Protein AF-A0A522DSQ1-F1 (afdb_monomer_lite)

Radius of gyration: 24.85 Å; chains: 1; bounding box: 70×55×74 Å

pLDDT: mean 84.36, std 19.01, range [37.06, 98.75]

Structure (mmCIF, N/CA/C/O backbone):
data_AF-A0A522DSQ1-F1
#
_entry.id   AF-A0A522DSQ1-F1
#
loop_
_atom_site.group_PDB
_atom_site.id
_atom_site.type_symbol
_atom_site.label_atom_id
_atom_site.label_alt_id
_atom_site.label_comp_id
_atom_site.label_asym_id
_atom_site.label_entity_id
_atom_site.label_seq_id
_atom_site.pdbx_PDB_ins_code
_atom_site.Cartn_x
_atom_site.Cartn_y
_atom_site.Cartn_z
_atom_site.occupancy
_atom_site.B_iso_or_equiv
_atom_site.auth_seq_id
_atom_site.auth_comp_id
_atom_site.auth_asym_id
_atom_site.auth_atom_id
_atom_site.pdbx_PDB_model_num
ATOM 1 N N . MET A 1 1 ? 0.616 -20.916 -36.483 1.00 40.09 1 MET A N 1
ATOM 2 C CA . MET A 1 1 ? 0.607 -21.529 -35.135 1.00 40.09 1 MET A CA 1
ATOM 3 C C . MET A 1 1 ? 1.109 -20.524 -34.085 1.00 40.09 1 MET A C 1
ATOM 5 O O . MET A 1 1 ? 2.042 -20.813 -33.358 1.00 40.09 1 MET A O 1
ATOM 9 N N . ALA A 1 2 ? 0.510 -19.324 -34.023 1.00 40.88 2 ALA A N 1
ATOM 10 C CA . ALA A 1 2 ? 0.939 -18.234 -33.125 1.00 40.88 2 ALA A CA 1
ATOM 11 C C . ALA A 1 2 ? -0.231 -17.533 -32.396 1.00 40.88 2 ALA A C 1
ATOM 13 O O . ALA A 1 2 ? -0.015 -16.617 -31.618 1.00 40.88 2 ALA A O 1
ATOM 14 N N . ILE A 1 3 ? -1.478 -17.972 -32.616 1.00 37.06 3 ILE A N 1
ATOM 15 C CA . ILE A 1 3 ? -2.676 -17.322 -32.048 1.00 37.06 3 ILE A CA 1
ATOM 16 C C . ILE A 1 3 ? -3.144 -18.024 -30.756 1.00 37.06 3 ILE A C 1
ATOM 18 O O . ILE A 1 3 ? -3.811 -17.419 -29.925 1.00 37.06 3 ILE A O 1
ATOM 22 N N . ILE A 1 4 ? -2.737 -19.279 -30.528 1.00 37.91 4 ILE A N 1
ATOM 23 C CA . ILE A 1 4 ? -3.198 -20.073 -29.373 1.00 37.91 4 ILE A CA 1
ATOM 24 C C . ILE A 1 4 ? -2.424 -19.732 -28.083 1.00 37.91 4 ILE A C 1
ATOM 26 O O . ILE A 1 4 ? -2.997 -19.812 -27.004 1.00 37.91 4 ILE A O 1
ATOM 30 N N . LEU A 1 5 ? -1.175 -19.254 -28.172 1.00 38.81 5 LEU A N 1
ATOM 31 C CA . LEU A 1 5 ? -0.381 -18.873 -26.990 1.00 38.81 5 LEU A CA 1
ATOM 32 C C . LEU A 1 5 ? -0.828 -17.545 -26.355 1.00 38.81 5 LEU A C 1
ATOM 34 O O . LEU A 1 5 ? -0.711 -17.375 -25.147 1.00 38.81 5 LEU A O 1
ATOM 38 N N . ASN A 1 6 ? -1.389 -16.612 -27.134 1.00 43.62 6 ASN A N 1
ATOM 39 C CA . ASN A 1 6 ? -1.751 -15.292 -26.602 1.00 43.62 6 ASN A CA 1
ATOM 40 C C . ASN A 1 6 ? -3.096 -15.286 -25.857 1.00 43.62 6 ASN A C 1
ATOM 42 O O . ASN A 1 6 ? -3.357 -14.402 -25.045 1.00 43.62 6 ASN A O 1
ATOM 46 N N . LYS A 1 7 ? -3.942 -16.292 -26.114 1.00 40.66 7 LYS A N 1
ATOM 47 C CA . LYS A 1 7 ? -5.226 -16.480 -25.428 1.00 40.66 7 LYS A CA 1
ATOM 48 C C . LYS A 1 7 ? -5.063 -17.157 -24.059 1.00 40.66 7 LYS A C 1
ATOM 50 O O . LYS A 1 7 ? -5.967 -17.054 -23.240 1.00 40.66 7 LYS A O 1
ATOM 55 N N . SER A 1 8 ? -3.932 -17.830 -23.797 1.00 47.28 8 SER A N 1
ATOM 56 C CA . SER A 1 8 ? -3.716 -18.545 -22.531 1.00 47.28 8 SER A CA 1
ATOM 57 C C . SER A 1 8 ? -3.126 -17.670 -21.424 1.00 47.28 8 SER A C 1
ATOM 59 O O . SER A 1 8 ? -3.452 -17.897 -20.272 1.00 47.28 8 SER A O 1
ATOM 61 N N . LEU A 1 9 ? -2.307 -16.657 -21.727 1.00 48.78 9 LEU A N 1
ATOM 62 C CA . LEU A 1 9 ? -1.754 -15.758 -20.696 1.00 48.78 9 LEU A CA 1
ATOM 63 C C . LEU A 1 9 ? -2.742 -14.660 -20.274 1.00 48.78 9 LEU A C 1
ATOM 65 O O . LEU A 1 9 ? -2.901 -14.403 -19.085 1.00 48.78 9 LEU A O 1
ATOM 69 N N . THR A 1 10 ? -3.462 -14.073 -21.233 1.00 46.62 10 THR A N 1
ATOM 70 C CA . THR A 1 10 ? -4.469 -13.025 -20.973 1.00 46.62 10 THR A CA 1
ATOM 71 C C . THR A 1 10 ? -5.676 -13.543 -20.186 1.00 46.62 10 THR A C 1
ATOM 73 O O . THR A 1 10 ? -6.206 -12.831 -19.342 1.00 46.62 10 THR A O 1
ATOM 76 N N . CYS A 1 11 ? -6.088 -14.798 -20.402 1.00 43.81 11 CYS A N 1
ATOM 77 C CA . CYS A 1 11 ? -7.200 -15.405 -19.665 1.00 43.81 11 CYS A CA 1
ATOM 78 C C . CYS A 1 11 ? -6.822 -15.749 -18.212 1.00 43.81 11 CYS A C 1
ATOM 80 O O . CYS A 1 11 ? -7.620 -15.520 -17.308 1.00 43.81 11 CYS A O 1
ATOM 82 N N . ILE A 1 12 ? -5.596 -16.235 -17.967 1.00 50.56 12 ILE A N 1
ATOM 83 C CA . ILE A 1 12 ? -5.128 -16.596 -16.614 1.00 50.56 12 ILE A CA 1
ATOM 84 C C . ILE A 1 12 ? -4.907 -15.340 -15.754 1.00 50.56 12 ILE A C 1
ATOM 8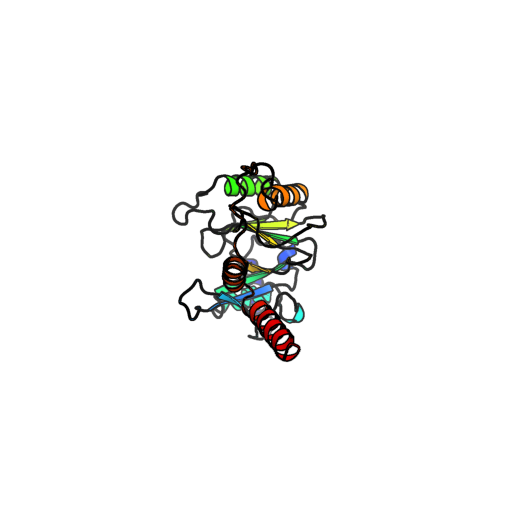6 O O . ILE A 1 12 ? -5.273 -15.329 -14.581 1.00 50.56 12 ILE A O 1
ATOM 90 N N . ALA A 1 13 ? -4.377 -14.258 -16.338 1.00 51.38 13 ALA A N 1
ATOM 91 C CA . ALA A 1 13 ? -4.243 -12.973 -15.645 1.00 51.38 13 ALA A CA 1
ATOM 92 C C . ALA A 1 13 ? -5.597 -12.300 -15.342 1.00 51.38 13 ALA A C 1
ATOM 94 O O . ALA A 1 13 ? -5.663 -11.454 -14.459 1.00 51.38 13 ALA A O 1
ATOM 95 N N . SER A 1 14 ? -6.673 -12.664 -16.055 1.00 52.94 14 SER A N 1
ATOM 96 C CA . SER A 1 14 ? -8.009 -12.095 -15.828 1.00 52.94 14 SER A CA 1
ATOM 97 C C . SER A 1 14 ? -8.766 -12.718 -14.647 1.00 52.94 14 SER A C 1
ATOM 99 O O . SER A 1 14 ? -9.627 -12.054 -14.076 1.00 52.94 14 SER A O 1
ATOM 101 N N . GLU A 1 15 ? -8.438 -13.957 -14.261 1.00 65.44 15 GLU A N 1
ATOM 102 C CA . GLU A 1 15 ? -9.018 -14.623 -13.081 1.00 65.44 15 GLU A CA 1
ATOM 103 C C . GLU A 1 15 ? -8.166 -14.420 -11.820 1.00 65.44 15 GLU A C 1
ATOM 105 O O . GLU A 1 15 ? -8.708 -14.223 -10.733 1.00 65.44 15 GLU A O 1
ATOM 110 N N . ALA A 1 16 ? -6.835 -14.428 -11.950 1.00 74.88 16 ALA A N 1
ATOM 111 C CA . ALA A 1 16 ? -5.948 -14.038 -10.859 1.00 74.88 16 ALA A CA 1
ATOM 112 C C . ALA A 1 16 ? -6.084 -12.527 -10.610 1.00 74.88 16 ALA A C 1
ATOM 114 O O . ALA A 1 16 ? -6.030 -11.744 -11.553 1.00 74.88 16 ALA A O 1
ATOM 115 N N . TYR A 1 17 ? -6.233 -12.104 -9.352 1.00 90.62 17 TYR A N 1
ATOM 116 C CA . TYR A 1 17 ? -6.407 -10.690 -8.989 1.00 90.62 17 TYR A CA 1
ATOM 117 C C . TYR A 1 17 ? -7.688 -10.039 -9.553 1.00 90.62 17 TYR A C 1
ATOM 119 O O . TYR A 1 17 ? -7.686 -8.864 -9.936 1.00 90.62 17 TYR A O 1
ATOM 127 N N . ALA A 1 18 ? -8.792 -10.789 -9.652 1.00 91.62 18 ALA A N 1
ATOM 128 C CA . ALA A 1 18 ? -10.060 -10.305 -10.203 1.00 91.62 18 ALA A CA 1
ATOM 129 C C . ALA A 1 18 ? -10.602 -9.063 -9.468 1.00 91.62 18 ALA A C 1
ATOM 131 O O . ALA A 1 18 ? -11.100 -8.148 -10.127 1.00 91.62 18 ALA A O 1
ATOM 132 N N . ASN A 1 19 ? -10.429 -8.988 -8.145 1.00 94.88 19 ASN A N 1
ATOM 133 C CA . ASN A 1 19 ? -10.944 -7.915 -7.294 1.00 94.88 19 ASN A CA 1
ATOM 134 C C . ASN A 1 19 ? -10.061 -6.661 -7.268 1.00 94.88 19 ASN A C 1
ATOM 136 O O . ASN A 1 19 ? -10.507 -5.620 -6.781 1.00 94.88 19 ASN A O 1
ATOM 140 N N . VAL A 1 20 ? -8.834 -6.719 -7.801 1.00 95.44 20 VAL A N 1
ATOM 141 C CA . VAL A 1 20 ? -8.003 -5.517 -7.953 1.00 95.44 20 VAL A CA 1
ATOM 142 C C . VAL A 1 20 ? -8.710 -4.520 -8.892 1.00 95.44 20 VAL A C 1
ATOM 144 O O . VAL A 1 20 ? -9.050 -4.892 -10.025 1.00 95.44 20 VAL A O 1
ATOM 147 N N . PRO A 1 21 ? -8.880 -3.246 -8.481 1.00 95.94 21 PRO A N 1
ATOM 148 C CA . PRO A 1 21 ? -9.577 -2.234 -9.271 1.00 95.94 21 PRO A CA 1
ATOM 149 C C . PRO A 1 21 ? -8.997 -2.063 -10.678 1.00 95.94 21 PRO A C 1
ATOM 151 O O . PRO A 1 21 ? -7.777 -1.981 -10.865 1.00 95.94 21 PRO A O 1
ATOM 154 N N . ALA A 1 22 ? -9.874 -1.936 -11.678 1.00 94.69 22 ALA A N 1
ATOM 155 C CA . ALA A 1 22 ? -9.472 -1.812 -13.082 1.00 94.69 22 ALA A CA 1
ATOM 156 C C . ALA A 1 22 ? -8.563 -0.594 -13.333 1.00 94.69 22 ALA A C 1
ATOM 158 O O . ALA A 1 22 ? -7.662 -0.643 -14.170 1.00 94.69 22 ALA A O 1
ATOM 159 N N . GLU A 1 23 ? -8.762 0.483 -12.570 1.00 96.31 23 GLU A N 1
ATOM 160 C CA . GLU A 1 23 ? -7.962 1.706 -12.659 1.00 96.31 23 GLU A CA 1
ATOM 161 C C . GLU A 1 23 ? -6.496 1.491 -12.265 1.00 96.31 23 GLU A C 1
ATOM 163 O O . GLU A 1 23 ? -5.619 2.088 -12.885 1.00 96.31 23 GLU A O 1
ATOM 168 N N . LEU A 1 24 ? -6.215 0.600 -11.303 1.00 97.06 24 LEU A N 1
ATOM 169 C CA . LEU A 1 24 ? -4.845 0.220 -10.939 1.00 97.06 24 LEU A CA 1
ATOM 170 C C . LEU A 1 24 ? -4.219 -0.669 -12.020 1.00 97.06 24 LEU A C 1
ATOM 172 O O . LEU A 1 24 ? -3.078 -0.445 -12.432 1.00 97.06 24 LEU A O 1
ATOM 176 N N . LYS A 1 25 ? -4.974 -1.662 -12.513 1.00 96.06 25 LYS A N 1
ATOM 177 C CA . LYS A 1 25 ? -4.518 -2.591 -13.565 1.00 96.06 25 LYS A CA 1
ATOM 178 C C . LYS A 1 25 ? -4.108 -1.857 -14.842 1.00 96.06 25 LYS A C 1
ATOM 180 O O . LYS A 1 25 ? -3.148 -2.249 -15.498 1.00 96.06 25 LYS A O 1
ATOM 185 N N . ALA A 1 26 ? -4.810 -0.772 -15.168 1.00 96.25 26 ALA A N 1
ATOM 186 C CA . ALA A 1 26 ? -4.558 0.036 -16.356 1.00 96.25 26 ALA A CA 1
ATOM 187 C C . ALA A 1 26 ? -3.223 0.808 -16.330 1.00 96.25 26 ALA A C 1
ATOM 189 O O . ALA A 1 26 ? -2.779 1.278 -17.377 1.00 96.25 26 ALA A O 1
ATOM 190 N N . GLN A 1 27 ? -2.571 0.958 -15.171 1.00 97.31 27 GLN A N 1
ATOM 191 C CA . GLN A 1 27 ? -1.318 1.708 -15.056 1.00 97.31 27 GLN A CA 1
ATOM 192 C C . GLN A 1 27 ? -0.093 0.805 -15.229 1.00 97.31 27 GLN A C 1
ATOM 194 O O . GLN A 1 27 ? 0.004 -0.255 -14.617 1.00 97.31 27 GLN A O 1
ATOM 199 N N . ALA A 1 28 ? 0.917 1.267 -15.971 1.00 97.56 28 ALA A N 1
ATOM 200 C CA . ALA A 1 28 ? 2.233 0.620 -16.045 1.00 97.56 28 ALA A CA 1
ATOM 201 C C . ALA A 1 28 ? 3.107 0.991 -14.831 1.00 97.56 28 ALA A C 1
ATOM 203 O O . ALA A 1 28 ? 4.127 1.671 -14.956 1.00 97.56 28 ALA A O 1
ATOM 204 N N . ARG A 1 29 ? 2.645 0.622 -13.631 1.00 98.06 29 ARG A N 1
ATOM 205 C CA . ARG A 1 29 ? 3.276 0.955 -12.339 1.00 98.06 29 ARG A CA 1
ATOM 206 C C . ARG A 1 29 ? 3.487 -0.268 -11.453 1.00 98.06 29 ARG A C 1
ATOM 208 O O . ARG A 1 29 ? 3.598 -0.152 -10.233 1.00 98.06 29 ARG A O 1
ATOM 215 N N . TRP A 1 30 ? 3.530 -1.442 -12.067 1.00 98.62 30 TRP A N 1
ATOM 216 C CA . TRP A 1 30 ? 3.657 -2.708 -11.366 1.00 98.62 30 TRP A CA 1
ATOM 217 C C . TRP A 1 30 ? 5.100 -3.192 -11.360 1.00 98.62 30 TRP A C 1
ATOM 219 O O . TRP A 1 30 ? 5.905 -2.859 -12.231 1.00 98.62 30 TRP A O 1
ATOM 229 N N . CYS A 1 31 ? 5.437 -4.013 -10.379 1.00 98.69 31 CYS A N 1
ATOM 230 C CA . CYS A 1 31 ? 6.654 -4.812 -10.373 1.00 98.69 31 CYS A CA 1
ATOM 231 C C . CYS A 1 31 ? 6.410 -6.098 -9.574 1.00 98.69 31 CYS A C 1
ATOM 233 O O . CYS A 1 31 ? 5.398 -6.228 -8.886 1.00 98.69 31 CYS A O 1
ATOM 235 N N . CYS A 1 32 ? 7.326 -7.056 -9.650 1.00 98.62 32 CYS A N 1
ATOM 236 C CA . CYS A 1 32 ? 7.351 -8.178 -8.716 1.00 98.62 32 CYS A CA 1
ATOM 237 C C . CYS A 1 32 ? 8.294 -7.865 -7.552 1.00 98.62 32 CYS A C 1
ATOM 239 O O . CYS A 1 32 ? 9.126 -6.968 -7.658 1.00 98.62 32 CYS A O 1
ATOM 241 N N . TYR A 1 33 ? 8.232 -8.622 -6.460 1.00 98.31 33 TYR A N 1
ATOM 242 C CA . TYR A 1 33 ? 9.251 -8.556 -5.411 1.00 98.31 33 TYR A CA 1
ATOM 243 C C . TYR A 1 33 ? 9.775 -9.933 -5.011 1.00 98.31 33 TYR A C 1
ATOM 245 O O . TYR A 1 33 ? 9.144 -10.961 -5.259 1.00 98.31 33 TYR A O 1
ATOM 253 N N . LYS A 1 34 ? 10.944 -9.936 -4.369 1.00 97.38 34 LYS A N 1
ATOM 254 C CA . LYS A 1 34 ? 11.500 -11.081 -3.638 1.00 97.38 34 LYS A CA 1
ATOM 255 C C . LYS A 1 34 ? 11.757 -10.693 -2.193 1.00 97.38 34 LYS A C 1
ATOM 257 O O . LYS A 1 34 ? 12.160 -9.564 -1.929 1.00 97.38 34 LYS A O 1
ATOM 262 N N . ASN A 1 35 ? 11.542 -11.614 -1.269 1.00 95.25 35 ASN A N 1
ATOM 263 C CA . ASN A 1 35 ? 11.968 -11.486 0.112 1.00 95.25 35 ASN A CA 1
ATOM 264 C C . ASN A 1 35 ? 13.442 -11.878 0.192 1.00 95.25 35 ASN A C 1
ATOM 266 O O . ASN A 1 35 ? 13.792 -13.055 0.135 1.00 95.25 35 ASN A O 1
ATOM 270 N N . GLU A 1 36 ? 14.310 -10.888 0.340 1.00 93.12 36 GLU A N 1
ATOM 271 C CA . GLU A 1 36 ? 15.733 -11.122 0.543 1.00 93.12 36 GLU A CA 1
ATOM 272 C C . GLU A 1 36 ? 16.055 -11.063 2.042 1.00 93.12 36 GLU A C 1
ATOM 274 O O . GLU A 1 36 ? 15.700 -10.083 2.713 1.00 93.12 36 GLU A O 1
ATOM 279 N N . PRO A 1 37 ? 16.689 -12.107 2.605 1.00 91.25 37 PRO A N 1
ATOM 280 C CA . PRO A 1 37 ? 17.062 -12.120 4.011 1.00 91.25 37 PRO A CA 1
ATOM 281 C C . PRO A 1 37 ? 18.052 -10.992 4.298 1.00 91.25 37 PRO A C 1
ATOM 283 O O . PRO A 1 37 ? 18.948 -10.705 3.503 1.00 91.25 37 PRO A O 1
ATOM 286 N N . LYS A 1 38 ? 17.906 -10.355 5.459 1.00 85.94 38 LYS A N 1
ATOM 287 C CA . LYS A 1 38 ? 18.874 -9.353 5.899 1.00 85.94 38 LYS A CA 1
ATOM 288 C C . LYS A 1 38 ? 20.092 -10.031 6.538 1.00 85.94 38 LYS A C 1
ATOM 290 O O . LYS A 1 38 ? 19.915 -11.033 7.233 1.00 85.94 38 LYS A O 1
ATOM 295 N N . PRO A 1 39 ? 21.311 -9.481 6.370 1.00 87.62 39 PRO A N 1
ATOM 296 C CA . PRO A 1 39 ? 22.520 -10.042 6.981 1.00 87.62 39 PRO A CA 1
ATOM 297 C C . PRO A 1 39 ? 22.463 -10.138 8.512 1.00 87.62 39 PRO A C 1
ATOM 299 O O . PRO A 1 39 ? 23.129 -10.984 9.099 1.00 87.62 39 PRO A O 1
ATOM 302 N N . ASP A 1 40 ? 21.671 -9.277 9.155 1.00 90.50 40 ASP A N 1
ATOM 303 C CA . ASP A 1 40 ? 21.483 -9.212 10.607 1.00 90.50 40 ASP A CA 1
ATOM 304 C C . ASP A 1 40 ? 20.379 -10.150 11.136 1.00 90.50 40 ASP A C 1
ATOM 306 O O . ASP A 1 40 ? 20.094 -10.148 12.332 1.00 90.50 40 ASP A O 1
ATOM 310 N N . GLY A 1 41 ? 19.742 -10.945 10.266 1.00 85.19 41 GLY A N 1
ATOM 311 C CA . GLY A 1 41 ? 18.621 -11.815 10.633 1.00 85.19 41 GLY A CA 1
ATOM 312 C C . GLY A 1 41 ? 17.296 -11.078 10.874 1.00 85.19 41 GLY A C 1
ATOM 313 O O . GLY A 1 41 ? 16.343 -11.686 11.362 1.00 85.19 41 GLY A O 1
ATOM 314 N N . GLY A 1 42 ? 17.209 -9.784 10.545 1.00 85.88 42 GLY A N 1
ATOM 315 C CA . GLY A 1 42 ? 15.976 -9.005 10.644 1.00 85.88 42 GLY A CA 1
ATOM 316 C C . GLY A 1 42 ? 14.902 -9.397 9.616 1.00 85.88 42 GLY A C 1
ATOM 317 O O . GLY A 1 42 ? 15.109 -10.254 8.754 1.00 85.88 42 GLY A O 1
ATOM 318 N N . LYS A 1 43 ? 13.737 -8.723 9.676 1.00 82.50 43 LYS A N 1
ATOM 319 C CA . LYS A 1 43 ? 12.623 -8.903 8.716 1.00 82.50 43 LYS A CA 1
ATOM 320 C C . LYS A 1 43 ? 13.165 -8.794 7.277 1.00 82.50 43 LYS A C 1
ATOM 322 O O . LYS A 1 43 ? 13.770 -7.758 6.974 1.00 82.50 43 LYS A O 1
ATOM 327 N N . PRO A 1 44 ? 12.944 -9.805 6.409 1.00 88.38 44 PRO A N 1
ATOM 328 C CA . PRO A 1 44 ? 13.406 -9.776 5.026 1.00 88.38 44 PRO A CA 1
ATOM 329 C C . PRO A 1 44 ? 12.970 -8.508 4.293 1.00 88.38 44 PRO A C 1
ATOM 331 O O . PRO A 1 44 ? 11.866 -7.994 4.505 1.00 88.38 44 PRO A O 1
ATOM 334 N N . SER A 1 45 ? 13.839 -8.009 3.421 1.00 89.38 45 SER A N 1
ATOM 335 C CA . SER A 1 45 ? 13.532 -6.877 2.552 1.00 89.38 45 SER A CA 1
ATOM 336 C C . SER A 1 45 ? 12.738 -7.368 1.346 1.00 89.38 45 SER A C 1
ATOM 338 O O . SER A 1 45 ? 13.166 -8.300 0.672 1.00 89.38 45 SER A O 1
ATOM 340 N N . LYS A 1 46 ? 11.607 -6.726 1.038 1.00 93.75 46 LYS A N 1
ATOM 341 C CA . LYS A 1 46 ? 10.889 -6.955 -0.224 1.00 93.75 46 LYS A CA 1
ATOM 342 C C . LYS A 1 46 ? 11.573 -6.165 -1.335 1.00 93.75 46 LYS A C 1
ATOM 344 O O . LYS A 1 46 ? 11.282 -4.987 -1.522 1.00 93.75 46 LYS A O 1
ATOM 349 N N . VAL A 1 47 ? 12.512 -6.789 -2.035 1.00 97.06 47 VAL A N 1
ATOM 350 C CA . VAL A 1 47 ? 13.285 -6.141 -3.098 1.00 97.06 47 VAL A CA 1
ATOM 351 C C . VAL A 1 47 ? 12.481 -6.173 -4.401 1.00 97.06 47 VAL A C 1
ATOM 353 O O . VAL A 1 47 ? 12.104 -7.262 -4.836 1.00 97.06 47 VAL A O 1
ATOM 356 N N . PRO A 1 48 ? 12.176 -5.014 -5.015 1.00 98.25 48 PRO A N 1
ATOM 357 C CA . PRO A 1 48 ? 11.357 -4.936 -6.220 1.00 98.25 48 PRO A CA 1
ATOM 358 C C . PRO A 1 48 ? 12.160 -5.223 -7.500 1.00 98.25 48 PRO A C 1
ATOM 360 O O . PRO A 1 48 ? 13.288 -4.761 -7.679 1.00 98.25 48 PRO A O 1
ATOM 363 N N . PHE A 1 49 ? 11.541 -5.931 -8.440 1.00 98.69 49 PHE A N 1
ATOM 364 C CA . PHE A 1 49 ? 12.104 -6.342 -9.721 1.00 98.69 49 PHE A CA 1
ATOM 365 C C . PHE A 1 49 ? 11.102 -6.155 -10.854 1.00 98.69 49 PHE A C 1
ATOM 367 O O . PHE A 1 49 ? 9.918 -6.458 -10.725 1.00 98.69 49 PHE A O 1
ATOM 374 N N . ASN A 1 50 ? 11.603 -5.755 -12.013 1.00 98.56 50 ASN A N 1
ATOM 375 C CA . ASN A 1 50 ? 10.870 -5.869 -13.258 1.00 98.56 50 ASN A CA 1
ATOM 376 C C . ASN A 1 50 ? 10.929 -7.334 -13.741 1.00 98.56 50 ASN A C 1
ATOM 378 O O . ASN A 1 50 ? 12.026 -7.830 -14.017 1.00 98.56 50 ASN A O 1
ATOM 382 N N . PRO A 1 51 ? 9.798 -8.044 -13.865 1.00 97.81 51 PRO A N 1
ATOM 383 C CA . PRO A 1 51 ? 9.783 -9.464 -14.220 1.00 97.81 51 PRO A CA 1
ATOM 384 C C . PRO A 1 51 ? 10.177 -9.759 -15.670 1.00 97.81 51 PRO A C 1
ATOM 386 O O . PRO A 1 51 ? 10.586 -10.886 -15.974 1.00 97.81 51 PRO A O 1
ATOM 389 N N . VAL A 1 52 ? 10.067 -8.763 -16.554 1.00 97.62 52 VAL A N 1
ATOM 390 C CA . VAL A 1 52 ? 10.415 -8.872 -17.976 1.00 97.62 52 VAL A CA 1
ATOM 391 C C . VAL A 1 52 ? 11.925 -8.798 -18.147 1.00 97.62 52 VAL A C 1
ATOM 393 O O . VAL A 1 52 ? 12.524 -9.638 -18.813 1.00 97.62 52 VAL A O 1
ATOM 396 N N . THR A 1 53 ? 12.561 -7.813 -17.509 1.00 97.69 53 THR A N 1
ATOM 397 C CA . THR A 1 53 ? 14.013 -7.603 -17.638 1.00 97.69 53 THR A CA 1
ATOM 398 C C . THR A 1 53 ? 14.835 -8.372 -16.604 1.00 97.69 53 THR A C 1
ATOM 400 O O . THR A 1 53 ? 16.042 -8.531 -16.779 1.00 97.69 53 THR A O 1
ATOM 403 N N . GLY A 1 54 ? 14.215 -8.804 -15.502 1.00 97.06 54 GLY A N 1
ATOM 404 C CA . GLY A 1 54 ? 14.887 -9.404 -14.348 1.00 97.06 54 GLY A CA 1
ATOM 405 C C . GLY A 1 54 ? 15.707 -8.417 -13.507 1.00 97.06 54 GLY A C 1
ATOM 406 O O . GLY A 1 54 ? 16.345 -8.828 -12.539 1.00 97.06 54 GLY A O 1
ATOM 407 N N . LYS A 1 55 ? 15.717 -7.125 -13.859 1.00 98.19 55 LYS A N 1
ATOM 408 C CA . LYS A 1 55 ? 16.465 -6.075 -13.151 1.00 98.19 55 LYS A CA 1
ATOM 409 C C . LYS A 1 55 ? 15.639 -5.481 -12.012 1.00 98.19 55 LYS A C 1
ATOM 411 O O . LYS A 1 55 ? 14.426 -5.659 -11.958 1.00 98.19 55 LYS A O 1
ATOM 416 N N . HIS A 1 56 ? 16.300 -4.761 -11.107 1.00 98.25 56 HIS A N 1
ATOM 417 C CA . HIS A 1 56 ? 15.620 -4.074 -10.008 1.00 98.25 56 HIS A CA 1
ATOM 418 C C . HIS A 1 56 ? 14.674 -2.998 -10.546 1.00 98.25 56 HIS A C 1
ATOM 420 O O . HIS A 1 56 ? 15.058 -2.212 -11.415 1.00 98.25 56 HIS A O 1
ATOM 426 N N . ALA A 1 57 ? 13.467 -2.954 -9.992 1.00 98.25 57 ALA A N 1
ATOM 427 C CA . ALA A 1 57 ? 12.512 -1.880 -10.221 1.00 98.25 57 ALA A CA 1
ATOM 428 C C . ALA A 1 57 ? 12.737 -0.759 -9.196 1.00 98.25 57 ALA A C 1
ATOM 430 O O . ALA A 1 57 ? 13.164 -0.999 -8.067 1.00 98.25 57 ALA A O 1
ATOM 431 N N . ARG A 1 58 ? 12.476 0.487 -9.582 1.00 97.75 58 ARG A N 1
ATOM 432 C CA . ARG A 1 58 ? 12.660 1.672 -8.741 1.00 97.75 58 ARG A CA 1
ATOM 433 C C . ARG A 1 58 ? 11.431 2.556 -8.850 1.00 97.75 58 ARG A C 1
ATOM 435 O O . ARG A 1 58 ? 11.028 2.927 -9.945 1.00 97.75 58 ARG A O 1
ATOM 442 N N . ILE A 1 59 ? 10.866 2.933 -7.706 1.00 96.62 59 ILE A N 1
ATOM 443 C CA . ILE A 1 59 ? 9.641 3.741 -7.660 1.00 96.62 59 ILE A CA 1
ATOM 444 C C . ILE A 1 59 ? 9.825 5.134 -8.281 1.00 96.62 59 ILE A C 1
ATOM 446 O O . ILE A 1 59 ? 8.894 5.715 -8.814 1.00 96.62 59 ILE A O 1
ATOM 450 N N . ASN A 1 60 ? 11.037 5.679 -8.277 1.00 96.00 60 ASN A N 1
ATOM 451 C CA . ASN A 1 60 ? 11.329 6.978 -8.881 1.00 96.00 60 ASN A CA 1
ATOM 452 C C . ASN A 1 60 ? 11.778 6.896 -10.353 1.00 96.00 60 ASN A C 1
ATOM 454 O O . ASN A 1 60 ? 12.176 7.915 -10.908 1.00 96.00 60 ASN A O 1
ATOM 458 N N . ALA A 1 61 ? 11.748 5.713 -10.973 1.00 96.44 61 ALA A N 1
ATOM 459 C CA . ALA A 1 61 ? 12.126 5.504 -12.370 1.00 96.44 61 ALA A CA 1
ATOM 460 C C . ALA A 1 61 ? 11.071 4.619 -13.046 1.00 96.44 61 ALA A C 1
ATOM 462 O O . ALA A 1 61 ? 11.172 3.388 -13.042 1.00 96.44 61 ALA A O 1
ATOM 463 N N . GLN A 1 62 ? 10.019 5.250 -13.571 1.00 94.25 62 GLN A N 1
ATOM 464 C CA . GLN A 1 62 ? 8.831 4.569 -14.095 1.00 94.25 6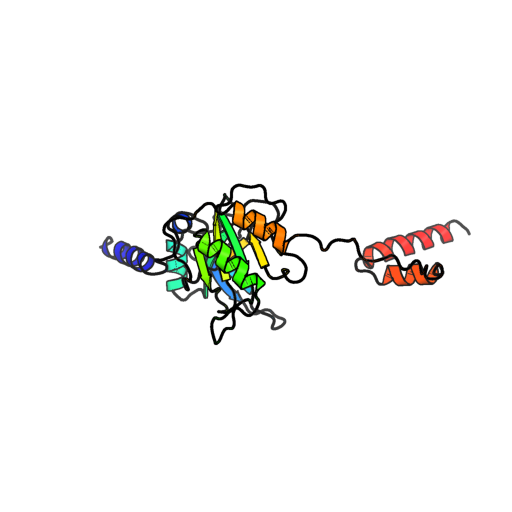2 GLN A CA 1
ATOM 465 C C . GLN A 1 62 ? 9.161 3.584 -15.229 1.00 94.25 62 GLN A C 1
ATOM 467 O O . GLN A 1 62 ? 8.529 2.540 -15.344 1.00 94.25 62 GLN A O 1
ATOM 472 N N . GLU A 1 63 ? 10.205 3.853 -16.012 1.00 96.00 63 GLU A N 1
ATOM 473 C CA . GLU A 1 63 ? 10.723 2.977 -17.067 1.00 96.00 63 GLU A CA 1
ATOM 474 C C . GLU A 1 63 ? 11.255 1.630 -16.553 1.00 96.00 63 GLU A C 1
ATOM 476 O O . GLU A 1 63 ? 11.462 0.697 -17.328 1.00 96.00 63 GLU A O 1
ATOM 481 N N . THR A 1 64 ? 11.493 1.516 -15.244 1.00 97.88 64 THR A N 1
ATOM 482 C CA . THR A 1 64 ? 11.880 0.256 -14.601 1.00 97.88 64 THR A CA 1
ATOM 483 C C . THR A 1 64 ? 10.675 -0.563 -14.138 1.00 97.88 64 THR A C 1
ATOM 485 O O . THR A 1 64 ? 10.854 -1.707 -13.724 1.00 97.88 64 THR A O 1
ATOM 488 N N . LEU A 1 65 ? 9.457 -0.025 -14.214 1.00 98.44 65 LEU A N 1
ATOM 489 C CA . LEU A 1 65 ? 8.219 -0.725 -13.866 1.00 98.44 65 LEU A CA 1
ATOM 490 C C . LEU A 1 65 ? 7.667 -1.487 -15.080 1.00 98.44 65 LEU A C 1
ATOM 492 O O . LEU A 1 65 ? 8.246 -1.469 -16.166 1.00 98.44 65 LEU A O 1
ATOM 496 N N . CYS A 1 66 ? 6.581 -2.222 -14.879 1.00 98.38 66 CYS A N 1
ATOM 497 C CA . CYS A 1 66 ? 5.921 -3.021 -15.907 1.00 98.38 66 CYS A CA 1
ATOM 498 C C . CYS A 1 66 ? 4.395 -2.883 -15.822 1.00 98.38 66 CYS A C 1
ATOM 500 O O . CYS A 1 66 ? 3.853 -2.226 -14.923 1.00 98.38 66 CYS A O 1
ATOM 502 N N . SER A 1 67 ? 3.702 -3.474 -16.790 1.00 98.38 67 SER A N 1
ATOM 503 C CA . SER A 1 67 ? 2.246 -3.602 -16.774 1.00 98.38 67 SER A CA 1
ATOM 504 C C . SER A 1 67 ? 1.770 -4.612 -15.724 1.00 98.38 67 SER A C 1
ATOM 506 O O . SER A 1 67 ? 2.535 -5.450 -15.239 1.00 98.38 67 SER A O 1
ATOM 508 N N . PHE A 1 68 ? 0.481 -4.546 -15.391 1.00 97.50 68 PHE A N 1
ATOM 509 C CA . PHE A 1 68 ? -0.164 -5.509 -14.501 1.00 97.50 68 PHE A CA 1
ATOM 510 C C . PHE A 1 68 ? -0.008 -6.953 -15.000 1.00 97.50 68 PHE A C 1
ATOM 512 O O . PHE A 1 68 ? 0.444 -7.816 -14.249 1.00 97.50 68 PHE A O 1
ATOM 519 N N . ASP A 1 69 ? -0.291 -7.199 -16.281 1.00 96.69 69 ASP A N 1
ATOM 520 C CA . ASP A 1 69 ? -0.217 -8.538 -16.876 1.00 96.69 69 ASP A CA 1
ATOM 521 C C . ASP A 1 69 ? 1.205 -9.115 -16.815 1.00 96.69 69 ASP A C 1
ATOM 523 O O . ASP A 1 69 ? 1.392 -10.294 -16.511 1.00 96.69 69 ASP A O 1
ATOM 527 N N . GLU A 1 70 ? 2.229 -8.288 -17.048 1.00 97.56 70 GLU A N 1
ATOM 528 C CA . GLU A 1 70 ? 3.634 -8.697 -16.927 1.00 97.56 70 GLU A CA 1
ATOM 529 C C . GLU A 1 70 ? 4.016 -9.027 -15.478 1.00 97.56 70 GLU A C 1
ATOM 531 O O . GLU A 1 70 ? 4.742 -9.998 -15.245 1.00 97.56 70 GLU A O 1
ATOM 536 N N . ALA A 1 71 ? 3.521 -8.257 -14.502 1.00 97.94 71 ALA A N 1
ATOM 537 C CA . ALA A 1 71 ? 3.718 -8.527 -13.079 1.00 97.94 71 ALA A CA 1
ATOM 538 C C . ALA A 1 71 ? 3.059 -9.842 -12.648 1.00 97.94 71 ALA A C 1
ATOM 540 O O . ALA A 1 71 ? 3.710 -10.682 -12.022 1.00 97.94 71 ALA A O 1
ATOM 541 N N . VAL A 1 72 ? 1.801 -10.059 -13.035 1.00 96.88 72 VAL A N 1
ATOM 542 C CA . VAL A 1 72 ? 1.061 -11.290 -12.727 1.00 96.88 72 VAL A CA 1
ATOM 543 C C . VAL A 1 72 ? 1.710 -12.498 -13.401 1.00 96.88 72 VAL A C 1
ATOM 545 O O . VAL A 1 72 ? 1.959 -13.500 -12.734 1.00 96.88 72 VAL A O 1
ATOM 548 N N . ALA A 1 73 ? 2.077 -12.408 -14.683 1.00 95.56 73 ALA A N 1
ATOM 549 C CA . ALA A 1 73 ? 2.788 -13.482 -15.381 1.00 95.56 73 ALA A CA 1
ATOM 550 C C . ALA A 1 73 ? 4.169 -13.759 -14.759 1.00 95.56 73 ALA A C 1
ATOM 552 O O . ALA A 1 73 ? 4.589 -14.912 -14.623 1.00 95.56 73 ALA A O 1
ATOM 553 N N . GLY A 1 74 ? 4.871 -12.701 -14.342 1.00 96.31 74 GLY A N 1
ATOM 554 C CA . GLY A 1 74 ? 6.121 -12.786 -13.598 1.00 96.31 74 GLY A CA 1
ATOM 555 C C . GLY A 1 74 ? 5.963 -13.590 -12.313 1.00 96.31 74 GLY A C 1
ATOM 556 O O . GLY A 1 74 ? 6.698 -14.558 -12.106 1.00 96.31 74 GLY A O 1
ATOM 557 N N . PHE A 1 75 ? 4.984 -13.238 -11.486 1.00 95.94 75 PHE A N 1
ATOM 558 C CA . PHE A 1 75 ? 4.674 -13.951 -10.250 1.00 95.94 75 PHE A CA 1
ATOM 559 C C . PHE A 1 75 ? 4.242 -15.403 -10.509 1.00 95.94 75 PHE A C 1
ATOM 561 O O . PHE A 1 75 ? 4.824 -16.323 -9.935 1.00 95.94 75 PHE A O 1
ATOM 568 N N . ALA A 1 76 ? 3.329 -15.629 -11.457 1.00 95.06 76 ALA A N 1
ATOM 569 C CA . ALA A 1 76 ? 2.830 -16.956 -11.825 1.00 95.06 76 ALA A CA 1
ATOM 570 C C . ALA A 1 76 ? 3.924 -17.906 -12.351 1.00 95.06 76 ALA A C 1
ATOM 572 O O . ALA A 1 76 ? 3.780 -19.123 -12.264 1.00 95.06 76 ALA A O 1
ATOM 573 N N . SER A 1 77 ? 5.047 -17.375 -12.852 1.00 94.69 77 SER A N 1
ATOM 574 C CA . SER A 1 77 ? 6.210 -18.192 -13.232 1.00 94.69 77 SER A CA 1
ATOM 575 C C . SER A 1 77 ? 6.940 -18.840 -12.043 1.00 94.69 77 SER A C 1
ATOM 577 O O . SER A 1 77 ? 7.852 -19.637 -12.257 1.00 94.69 77 SER A O 1
ATOM 579 N N . GLY A 1 78 ? 6.596 -18.476 -10.801 1.00 94.12 78 GLY A N 1
ATOM 580 C CA . GLY A 1 78 ? 7.238 -18.964 -9.575 1.00 94.12 78 GLY A CA 1
ATOM 581 C C . GLY A 1 78 ? 8.607 -18.339 -9.289 1.00 94.12 78 GLY A C 1
ATOM 582 O O . GLY A 1 78 ? 9.302 -18.758 -8.368 1.00 94.12 78 GLY A O 1
ATOM 583 N N . ARG A 1 79 ? 9.030 -17.339 -10.076 1.00 94.94 79 ARG A N 1
ATOM 584 C CA . ARG A 1 79 ? 10.335 -16.671 -9.916 1.00 94.94 79 ARG A CA 1
ATOM 585 C C . ARG A 1 79 ? 10.355 -15.592 -8.832 1.00 94.94 79 ARG A C 1
ATOM 587 O O . ARG A 1 79 ? 11.449 -15.138 -8.495 1.00 94.94 79 ARG A O 1
ATOM 594 N N . TYR A 1 80 ? 9.194 -15.152 -8.354 1.00 97.62 80 TYR A N 1
ATOM 595 C CA . TYR A 1 80 ? 9.013 -14.019 -7.443 1.00 97.62 80 TYR A CA 1
ATOM 596 C C . TYR A 1 80 ? 8.007 -14.368 -6.343 1.00 97.62 80 TYR A C 1
ATOM 598 O O . TYR A 1 80 ? 7.197 -15.271 -6.521 1.00 97.62 80 TYR A O 1
ATOM 606 N N . ASP A 1 81 ? 8.029 -13.615 -5.244 1.00 96.75 81 ASP A N 1
ATOM 607 C CA . ASP A 1 81 ? 7.218 -13.891 -4.048 1.00 96.75 81 ASP A CA 1
ATOM 608 C C . ASP A 1 81 ? 5.907 -13.090 -3.997 1.00 96.75 81 ASP A C 1
ATOM 610 O O . ASP A 1 81 ? 5.122 -13.233 -3.060 1.00 96.75 81 ASP A O 1
ATOM 614 N N . GLY A 1 82 ? 5.689 -12.202 -4.967 1.00 96.75 82 GLY A N 1
ATOM 615 C CA . GLY A 1 82 ? 4.465 -11.421 -5.107 1.00 96.75 82 GLY A CA 1
ATOM 616 C C . GLY A 1 82 ? 4.640 -10.225 -6.035 1.00 96.75 82 GLY A C 1
ATOM 617 O O . GLY A 1 82 ? 5.703 -10.033 -6.638 1.00 96.75 82 GLY A O 1
ATOM 618 N N . ILE A 1 83 ? 3.588 -9.413 -6.132 1.00 98.12 83 ILE A N 1
ATOM 619 C CA . ILE A 1 83 ? 3.548 -8.186 -6.935 1.00 98.12 83 ILE A CA 1
ATOM 620 C C . ILE A 1 83 ? 3.394 -6.950 -6.047 1.00 98.12 83 ILE A C 1
ATOM 622 O O . ILE A 1 83 ? 2.805 -7.022 -4.968 1.00 98.12 83 ILE A O 1
ATOM 626 N N . ASN A 1 84 ? 3.920 -5.820 -6.513 1.00 98.44 84 ASN A N 1
ATOM 627 C CA . ASN A 1 84 ? 3.716 -4.501 -5.926 1.00 98.44 84 ASN A CA 1
ATOM 628 C C . ASN A 1 84 ? 3.105 -3.534 -6.942 1.00 98.44 84 ASN A C 1
ATOM 630 O O . ASN A 1 84 ? 3.399 -3.611 -8.137 1.00 98.44 84 ASN A O 1
ATOM 634 N N . TYR A 1 85 ? 2.345 -2.572 -6.425 1.00 98.56 85 TYR A N 1
ATOM 635 C CA . TYR A 1 85 ? 1.890 -1.379 -7.125 1.00 98.56 85 TYR A CA 1
ATOM 636 C C . TYR A 1 85 ? 2.644 -0.141 -6.622 1.00 98.56 85 TYR A C 1
ATOM 638 O O . TYR A 1 85 ? 2.877 0.008 -5.419 1.00 98.56 85 TYR A O 1
ATOM 646 N N . GLY A 1 86 ? 3.047 0.737 -7.541 1.00 98.25 86 GLY A N 1
ATOM 647 C CA . GLY A 1 86 ? 3.753 1.982 -7.241 1.00 98.25 86 GLY A CA 1
ATOM 648 C C . GLY A 1 86 ? 2.834 3.200 -7.105 1.00 98.25 86 GLY A C 1
ATOM 649 O O . GLY A 1 86 ? 2.081 3.523 -8.025 1.00 98.25 86 GLY A O 1
ATOM 650 N N . PHE A 1 87 ? 2.963 3.918 -5.988 1.00 97.44 87 PHE A N 1
ATOM 651 C CA . PHE A 1 87 ? 2.252 5.163 -5.683 1.00 97.44 87 PHE A CA 1
ATOM 652 C C . PHE A 1 87 ? 3.117 6.405 -5.910 1.00 97.44 87 PHE A C 1
ATOM 654 O O . PHE A 1 87 ? 4.346 6.331 -5.911 1.00 97.44 87 PHE A O 1
ATOM 661 N N . GLY A 1 88 ? 2.450 7.556 -6.043 1.00 95.06 88 GLY A N 1
ATOM 662 C CA . GLY A 1 88 ? 3.081 8.877 -6.082 1.00 95.06 88 GLY A CA 1
ATOM 663 C C . GLY A 1 88 ? 3.168 9.549 -7.449 1.00 95.06 88 GLY A C 1
ATOM 664 O O . GLY A 1 88 ? 3.945 10.484 -7.615 1.00 95.06 88 GLY A O 1
ATOM 665 N N . TYR A 1 89 ? 2.358 9.105 -8.411 1.00 93.56 89 TYR A N 1
ATOM 666 C CA . TYR A 1 89 ? 2.308 9.679 -9.762 1.00 93.56 89 TYR A CA 1
ATOM 667 C C . TYR A 1 89 ? 1.031 10.487 -10.040 1.00 93.56 89 TYR A C 1
ATOM 669 O O . TYR A 1 89 ? 1.010 11.286 -10.972 1.00 93.56 89 TYR A O 1
ATOM 677 N N . ASP A 1 90 ? -0.033 10.273 -9.265 1.00 93.75 90 ASP A N 1
ATOM 678 C CA . ASP A 1 90 ? -1.371 10.835 -9.477 1.00 93.75 90 ASP A CA 1
ATOM 679 C C . ASP A 1 90 ? -2.170 10.898 -8.161 1.00 93.75 90 ASP A C 1
ATOM 681 O O . ASP A 1 90 ? -1.584 10.883 -7.076 1.00 93.75 90 ASP A O 1
ATOM 685 N N . GLU A 1 91 ? -3.498 11.011 -8.243 1.00 95.62 91 GLU A N 1
ATOM 686 C CA . GLU A 1 91 ? -4.389 11.136 -7.088 1.00 95.62 91 GLU A CA 1
ATOM 687 C C . GLU A 1 91 ? -4.557 9.852 -6.258 1.00 95.62 91 GLU A C 1
ATOM 689 O O . GLU A 1 91 ? -5.301 9.865 -5.275 1.00 95.62 91 GLU A O 1
ATOM 694 N N . PHE A 1 92 ? -3.914 8.738 -6.630 1.00 97.19 92 PHE A N 1
ATOM 695 C CA . PHE A 1 92 ? -4.056 7.484 -5.892 1.00 97.19 92 PHE A CA 1
ATOM 696 C C . PHE A 1 92 ? -3.281 7.535 -4.579 1.00 97.19 92 PHE A C 1
ATOM 698 O O . PHE A 1 92 ? -2.086 7.843 -4.535 1.00 97.19 92 PHE A O 1
ATOM 705 N N . ILE A 1 93 ? -3.975 7.155 -3.512 1.00 98.00 93 ILE A N 1
ATOM 706 C CA . ILE A 1 93 ? -3.457 7.076 -2.156 1.00 98.00 93 ILE A CA 1
ATOM 707 C C . ILE A 1 93 ? -3.362 5.616 -1.741 1.00 98.00 93 ILE A C 1
ATOM 709 O O . ILE A 1 93 ? -4.301 4.844 -1.938 1.00 98.00 93 ILE A O 1
ATOM 713 N N . GLY A 1 94 ? -2.228 5.257 -1.145 1.00 98.12 94 GLY A N 1
ATOM 714 C CA . GLY A 1 94 ? -2.029 3.980 -0.472 1.00 98.12 94 GLY A CA 1
ATOM 715 C C . GLY A 1 94 ? -1.803 4.212 1.015 1.00 98.12 94 GLY A C 1
ATOM 716 O O . GLY A 1 94 ? -0.886 4.942 1.383 1.00 98.12 94 GLY A O 1
ATOM 717 N N . ILE A 1 95 ? -2.621 3.599 1.865 1.00 98.50 95 ILE A N 1
ATOM 718 C CA . ILE A 1 95 ? -2.443 3.593 3.321 1.00 98.50 95 ILE A CA 1
ATOM 719 C C . ILE A 1 95 ? -2.051 2.179 3.744 1.00 98.50 95 ILE A C 1
ATOM 721 O O . ILE A 1 95 ? -2.736 1.220 3.381 1.00 98.50 95 ILE A O 1
ATOM 725 N N . ASP A 1 96 ? -0.966 2.060 4.507 1.00 98.56 96 ASP A N 1
ATOM 726 C CA . ASP A 1 96 ? -0.479 0.795 5.067 1.00 98.56 96 ASP A CA 1
ATOM 727 C C . ASP A 1 96 ? -0.606 0.827 6.593 1.00 98.56 96 ASP A C 1
ATOM 729 O O . ASP A 1 96 ? -0.076 1.721 7.260 1.00 98.56 96 ASP A O 1
ATOM 733 N N . LEU A 1 97 ? -1.356 -0.126 7.145 1.00 98.31 97 LEU A N 1
ATOM 734 C CA . LEU A 1 97 ? -1.571 -0.277 8.581 1.00 98.31 97 LEU A CA 1
ATOM 735 C C . LEU A 1 97 ? -0.860 -1.542 9.052 1.00 98.31 97 LEU A C 1
ATOM 737 O O . LEU A 1 97 ? -1.366 -2.659 8.905 1.00 98.31 97 LEU A O 1
ATOM 741 N N . ASP A 1 98 ? 0.329 -1.368 9.620 1.00 96.19 98 ASP A N 1
ATOM 742 C CA . ASP A 1 98 ? 1.230 -2.477 9.907 1.00 96.19 98 ASP A CA 1
ATOM 743 C C . ASP A 1 98 ? 0.941 -3.101 11.290 1.00 96.19 98 ASP A C 1
ATOM 745 O O . ASP A 1 98 ? 1.007 -2.430 12.324 1.00 96.19 98 ASP A O 1
ATOM 749 N N . ASN A 1 99 ? 0.690 -4.418 11.330 1.00 95.62 99 ASN A N 1
ATOM 750 C CA . ASN A 1 99 ? 0.435 -5.192 12.559 1.00 95.62 99 ASN A CA 1
ATOM 751 C C . ASN A 1 99 ? -0.795 -4.713 13.361 1.00 95.62 99 ASN A C 1
ATOM 753 O O . ASN A 1 99 ? -0.681 -4.410 14.549 1.00 95.62 99 ASN A O 1
ATOM 757 N N . VAL A 1 100 ? -1.951 -4.661 12.700 1.00 97.88 100 VAL A N 1
ATOM 758 C CA . VAL A 1 100 ? -3.251 -4.265 13.267 1.00 97.88 100 VAL A CA 1
ATOM 759 C C . VAL A 1 100 ? -4.255 -5.410 13.394 1.00 97.88 100 VAL A C 1
ATOM 761 O O . VAL A 1 100 ? -5.279 -5.235 14.050 1.00 97.88 100 VAL A O 1
ATOM 764 N N . LEU A 1 101 ? -3.959 -6.571 12.806 1.00 97.50 101 LEU A N 1
ATOM 765 C CA . LEU A 1 101 ? -4.774 -7.780 12.903 1.00 97.50 101 LEU A CA 1
ATOM 766 C C . LEU A 1 101 ? -4.034 -8.884 13.658 1.00 97.50 101 LEU A C 1
ATOM 768 O O . LEU A 1 101 ? -2.820 -9.061 13.495 1.00 97.50 101 LEU A O 1
ATOM 772 N N . ASP A 1 102 ? -4.782 -9.660 14.435 1.00 96.00 102 ASP A N 1
ATOM 773 C CA . ASP A 1 102 ? -4.322 -10.938 14.956 1.00 96.00 102 ASP A CA 1
ATOM 774 C C . ASP A 1 102 ? -4.283 -11.960 13.813 1.00 96.00 102 ASP A C 1
ATOM 776 O O . ASP A 1 102 ? -5.249 -12.132 13.074 1.00 96.00 102 ASP A O 1
ATOM 780 N N . LYS A 1 103 ? -3.152 -12.651 13.648 1.00 92.44 103 LYS A N 1
ATOM 781 C CA . LYS A 1 103 ? -2.957 -13.575 12.520 1.00 92.44 103 LYS A CA 1
ATOM 782 C C . LYS A 1 103 ? -3.793 -14.848 12.615 1.00 92.44 103 LYS A C 1
ATOM 784 O O . LYS A 1 103 ? -3.990 -15.505 11.598 1.00 92.44 103 LYS A O 1
ATOM 789 N N . ALA A 1 104 ? -4.170 -15.254 13.824 1.00 91.94 104 ALA A N 1
ATOM 790 C CA . ALA A 1 104 ? -4.914 -16.481 14.053 1.00 91.94 104 ALA A CA 1
ATOM 791 C C . ALA A 1 104 ? -6.421 -16.244 13.930 1.00 91.94 104 ALA A C 1
ATOM 793 O O . ALA A 1 104 ? -7.121 -17.111 13.409 1.00 91.94 104 ALA A O 1
ATOM 794 N N . THR A 1 105 ? -6.914 -15.093 14.397 1.00 93.69 105 THR A N 1
ATOM 795 C CA . THR A 1 105 ? -8.354 -14.789 14.410 1.00 93.69 105 THR A CA 1
ATOM 796 C C . THR A 1 105 ? -8.798 -13.854 13.286 1.00 93.69 105 THR A C 1
ATOM 798 O O . THR A 1 105 ? -9.965 -13.884 12.908 1.00 93.69 105 THR A O 1
ATOM 801 N N . GLY A 1 106 ? -7.893 -13.038 12.737 1.00 92.44 106 GLY A N 1
ATOM 802 C CA . GLY A 1 106 ? -8.223 -11.972 11.787 1.00 92.44 106 GLY A CA 1
ATOM 803 C C . GLY A 1 106 ? -8.884 -10.750 12.434 1.00 92.44 106 GLY A C 1
ATOM 804 O O . GLY A 1 106 ? -9.339 -9.856 11.724 1.00 92.44 106 GLY A O 1
ATOM 805 N N . GLU A 1 107 ? -8.958 -10.697 13.766 1.00 96.00 107 GLU A N 1
ATOM 806 C CA . GLU A 1 107 ? -9.587 -9.599 14.505 1.00 96.00 107 GLU A CA 1
ATOM 807 C C . GLU A 1 107 ? -8.628 -8.418 14.699 1.00 96.00 107 GLU A C 1
ATOM 809 O O . GLU A 1 107 ? -7.407 -8.584 14.769 1.00 96.00 107 GLU A O 1
ATOM 814 N N . PHE A 1 108 ? -9.182 -7.210 14.831 1.00 97.44 108 PHE A N 1
ATOM 815 C CA . PHE A 1 108 ? -8.401 -6.016 15.147 1.00 97.44 108 PHE A CA 1
ATOM 816 C C . PHE A 1 108 ? -7.801 -6.092 16.552 1.00 97.44 108 PHE A C 1
ATOM 818 O O . PHE A 1 108 ? -8.503 -6.350 17.528 1.00 97.44 108 PHE A O 1
ATOM 825 N N . ILE A 1 109 ? -6.508 -5.782 16.669 1.00 96.38 109 ILE A N 1
ATOM 826 C CA . ILE A 1 109 ? -5.801 -5.761 17.963 1.00 96.38 109 ILE A CA 1
ATOM 827 C C . ILE A 1 109 ? -5.722 -4.362 18.588 1.00 96.38 109 ILE A C 1
ATOM 829 O O . ILE A 1 109 ? -5.264 -4.219 19.722 1.00 96.38 109 ILE A O 1
ATOM 833 N N . CYS A 1 110 ? -6.147 -3.324 17.862 1.00 94.31 110 CYS A N 1
ATOM 834 C CA . CYS A 1 110 ? -6.250 -1.955 18.362 1.00 94.31 110 CYS A CA 1
ATOM 835 C C . CYS A 1 110 ? -7.478 -1.244 17.773 1.00 94.31 110 CYS A C 1
ATOM 837 O O . CYS A 1 110 ? -7.790 -1.385 16.587 1.00 94.31 110 CYS A O 1
ATOM 839 N N . LYS A 1 111 ? -8.176 -0.470 18.614 1.00 96.44 111 LYS A N 1
ATOM 840 C CA . LYS A 1 111 ? -9.456 0.173 18.267 1.00 96.44 111 LYS A CA 1
ATOM 841 C C . LYS A 1 111 ? -9.292 1.246 17.199 1.00 96.44 111 LYS A C 1
ATOM 843 O O . LYS A 1 111 ? -10.173 1.446 16.375 1.00 96.44 111 LYS A O 1
ATOM 848 N N . GLU A 1 112 ? -8.147 1.911 17.192 1.00 96.00 112 GLU A N 1
ATOM 849 C CA . GLU A 1 112 ? -7.826 2.979 16.256 1.00 96.00 112 GLU A CA 1
ATOM 850 C C . GLU A 1 112 ? -7.743 2.445 14.820 1.00 96.00 112 GLU A C 1
ATOM 852 O O . GLU A 1 112 ? -8.222 3.085 13.886 1.00 96.00 112 GLU A O 1
ATOM 857 N N . ALA A 1 113 ? -7.182 1.245 14.632 1.00 97.06 113 ALA A N 1
ATOM 858 C CA . ALA A 1 113 ? -7.126 0.611 13.317 1.00 97.06 113 ALA A CA 1
ATOM 859 C C . ALA A 1 113 ? -8.508 0.142 12.852 1.00 97.06 113 ALA A C 1
ATOM 861 O O . ALA A 1 113 ? -8.824 0.278 11.671 1.00 97.06 113 ALA A O 1
ATOM 862 N N . GLU A 1 114 ? -9.334 -0.365 13.771 1.00 98.19 114 GLU A N 1
ATOM 863 C CA . GLU A 1 114 ? -10.726 -0.721 13.490 1.00 98.19 114 GLU A CA 1
ATOM 864 C C . GLU A 1 114 ? -11.549 0.512 13.076 1.00 98.19 114 GLU A C 1
ATOM 866 O O . GLU A 1 114 ? -12.319 0.450 12.117 1.00 98.19 114 GLU A O 1
ATOM 871 N N . GLU A 1 115 ? -11.362 1.658 13.739 1.00 98.31 115 GLU A N 1
ATOM 872 C CA . GLU A 1 115 ? -12.021 2.919 13.381 1.00 98.31 115 GLU A CA 1
ATOM 873 C C . GLU A 1 115 ? -11.591 3.411 11.992 1.00 98.31 115 GLU A C 1
ATOM 875 O O . GLU A 1 115 ? -12.444 3.740 11.162 1.00 98.31 115 GLU A O 1
ATOM 880 N N . ILE A 1 116 ? -10.283 3.404 11.707 1.00 98.44 116 ILE A N 1
ATOM 881 C CA . ILE A 1 116 ? -9.746 3.751 10.384 1.00 98.44 116 ILE A CA 1
ATOM 882 C C . ILE A 1 116 ? -10.338 2.822 9.320 1.00 98.44 116 ILE A C 1
ATOM 884 O O . ILE A 1 116 ? -10.888 3.303 8.327 1.00 98.44 116 ILE A O 1
ATOM 888 N N . TYR A 1 117 ? -10.288 1.505 9.542 1.00 98.62 117 TYR A N 1
ATOM 889 C CA . TYR A 1 117 ? -10.873 0.518 8.639 1.00 98.62 117 TYR A CA 1
ATOM 890 C C . TYR A 1 117 ? -12.350 0.807 8.376 1.00 98.62 117 TYR A C 1
ATOM 892 O O . TYR A 1 117 ? -12.738 0.962 7.221 1.00 98.62 117 TYR A O 1
ATOM 900 N N . ASN A 1 118 ? -13.170 0.934 9.422 1.00 98.62 118 ASN A N 1
ATOM 901 C CA . ASN A 1 118 ? -14.610 1.142 9.284 1.00 98.62 118 ASN A CA 1
ATOM 902 C C . ASN A 1 118 ? -14.937 2.433 8.533 1.00 98.62 118 ASN A C 1
ATOM 904 O O . ASN A 1 118 ? -15.870 2.457 7.727 1.00 98.62 118 ASN A O 1
ATOM 908 N N . ARG A 1 119 ? -14.157 3.496 8.747 1.00 98.62 119 ARG A N 1
ATOM 909 C CA . ARG A 1 119 ? -14.353 4.770 8.059 1.00 98.62 119 ARG A CA 1
ATOM 910 C C . ARG A 1 119 ? -14.081 4.663 6.558 1.00 98.62 119 ARG A C 1
ATOM 912 O O . ARG A 1 119 ? -14.941 5.034 5.762 1.00 98.62 119 ARG A O 1
ATOM 919 N N . PHE A 1 120 ? -12.935 4.109 6.165 1.00 98.56 120 PHE A N 1
ATOM 920 C CA . PHE A 1 120 ? -12.602 3.913 4.748 1.00 98.56 120 PHE A CA 1
ATOM 921 C C . PHE A 1 120 ? -13.490 2.863 4.074 1.00 98.56 120 PHE A C 1
ATOM 923 O O . PHE A 1 120 ? -13.886 3.032 2.919 1.00 98.56 120 PHE A O 1
ATOM 930 N N . LYS A 1 121 ? -13.864 1.811 4.810 1.00 98.44 121 LYS A N 1
ATOM 931 C CA . LYS A 1 121 ? -14.828 0.805 4.365 1.00 98.44 121 LYS A CA 1
ATOM 932 C C . LYS A 1 121 ? -16.160 1.463 4.016 1.00 98.44 121 LYS A C 1
ATOM 934 O O . LYS A 1 121 ? -16.649 1.288 2.906 1.00 98.44 121 LYS A O 1
ATOM 939 N N . THR A 1 122 ? -16.692 2.275 4.932 1.00 98.31 122 THR A N 1
ATOM 940 C CA . THR A 1 122 ? -17.961 3.001 4.755 1.00 98.31 122 THR A CA 1
ATOM 941 C C . THR A 1 122 ? -17.906 3.978 3.587 1.00 98.31 122 THR A C 1
ATOM 943 O O . THR A 1 122 ? -18.884 4.088 2.854 1.00 98.31 122 THR A O 1
ATOM 946 N N . ALA A 1 123 ? -16.774 4.661 3.389 1.00 97.69 123 ALA A N 1
ATOM 947 C CA . ALA A 1 123 ? -16.598 5.537 2.237 1.00 97.69 123 ALA A CA 1
ATOM 948 C C . ALA A 1 123 ? -16.675 4.757 0.919 1.00 97.69 123 ALA A C 1
ATOM 950 O O . ALA A 1 123 ? -17.246 5.264 -0.040 1.00 97.69 123 ALA A O 1
ATOM 951 N N . GLY A 1 124 ? -16.159 3.522 0.892 1.00 98.00 124 GLY A N 1
ATOM 952 C CA . GLY A 1 124 ? -16.113 2.672 -0.299 1.00 98.00 124 GLY A CA 1
ATOM 953 C C . GLY A 1 124 ? -14.706 2.509 -0.879 1.00 98.00 124 GLY A C 1
ATOM 954 O O . GLY A 1 124 ? -14.570 2.367 -2.087 1.00 98.00 124 GLY A O 1
ATOM 955 N N . ALA A 1 125 ? -13.652 2.582 -0.058 1.00 98.44 125 ALA A N 1
ATOM 956 C CA . ALA A 1 125 ? -12.273 2.365 -0.505 1.00 98.44 125 ALA A CA 1
ATOM 957 C C . ALA A 1 125 ? -11.989 0.879 -0.805 1.00 98.44 125 ALA A C 1
ATOM 959 O O . ALA A 1 125 ? -12.660 -0.005 -0.270 1.00 98.44 125 ALA A O 1
ATOM 960 N N . TYR A 1 126 ? -10.967 0.589 -1.614 1.00 98.69 126 TYR A N 1
ATOM 961 C CA . TYR A 1 126 ? -10.446 -0.775 -1.757 1.00 98.69 126 TYR A CA 1
ATOM 962 C C . TYR A 1 126 ? -9.660 -1.163 -0.503 1.00 98.69 126 TYR A C 1
ATOM 964 O O . TYR A 1 126 ? -8.834 -0.369 -0.044 1.00 98.69 126 TYR A O 1
ATOM 972 N N . ILE A 1 127 ? -9.892 -2.362 0.042 1.00 98.69 127 ILE A N 1
ATOM 973 C CA . ILE A 1 127 ? -9.206 -2.830 1.256 1.00 98.69 127 ILE A CA 1
ATOM 974 C C . ILE A 1 127 ? -8.812 -4.303 1.133 1.00 98.69 127 ILE A C 1
ATOM 976 O O . ILE A 1 127 ? -9.664 -5.153 0.872 1.00 98.69 127 ILE A O 1
ATOM 980 N N . GLU A 1 128 ? -7.546 -4.613 1.411 1.00 98.25 128 GLU A N 1
ATOM 981 C CA . GLU A 1 128 ? -7.011 -5.981 1.456 1.00 98.25 128 GLU A CA 1
ATOM 982 C C . GLU A 1 128 ? -6.102 -6.219 2.671 1.00 98.25 128 GLU A C 1
ATOM 984 O O . GLU A 1 128 ? -5.552 -5.282 3.260 1.00 98.25 128 GLU A O 1
ATOM 989 N N . VAL A 1 129 ? -5.913 -7.487 3.028 1.00 98.19 129 VAL A N 1
ATOM 990 C CA . VAL A 1 129 ? -4.949 -7.926 4.041 1.00 98.19 129 VAL A CA 1
ATOM 991 C C . VAL A 1 129 ? -3.540 -7.936 3.446 1.00 98.19 129 VAL A C 1
ATOM 993 O O . VAL A 1 129 ? -3.304 -8.382 2.322 1.00 98.19 129 VAL A O 1
ATOM 996 N N . SER A 1 130 ? -2.562 -7.439 4.202 1.00 96.69 130 SER A N 1
ATOM 997 C CA . SER A 1 130 ? -1.163 -7.403 3.771 1.00 96.69 130 SER A CA 1
ATOM 998 C C . SER A 1 130 ? -0.523 -8.812 3.759 1.00 96.69 130 SER A C 1
ATOM 1000 O O . SER A 1 130 ? -1.002 -9.721 4.436 1.00 96.69 130 SER A O 1
ATOM 1002 N N . PRO A 1 131 ? 0.622 -9.037 3.076 1.00 94.19 131 PRO A N 1
ATOM 1003 C CA . PRO A 1 131 ? 1.216 -10.364 2.906 1.00 94.19 131 PRO A CA 1
ATOM 1004 C C . PRO A 1 131 ? 1.641 -11.028 4.216 1.00 94.19 131 PRO A C 1
ATOM 1006 O O . PRO A 1 131 ? 1.905 -12.224 4.241 1.00 94.19 131 PRO A O 1
ATOM 1009 N N . SER A 1 132 ? 1.783 -10.263 5.306 1.00 93.06 132 SER A N 1
ATOM 1010 C CA . SER A 1 132 ? 2.110 -10.839 6.612 1.00 93.06 132 SER A CA 1
ATOM 1011 C C . SER A 1 132 ? 0.911 -11.478 7.312 1.00 93.06 132 SER A C 1
ATOM 1013 O O . SER A 1 132 ? 1.131 -12.117 8.347 1.00 93.06 132 SER A O 1
ATOM 1015 N N . GLY A 1 133 ? -0.311 -11.260 6.809 1.00 95.19 133 GLY A N 1
ATOM 1016 C CA . GLY A 1 133 ? -1.574 -11.675 7.425 1.00 95.19 133 GLY A CA 1
ATOM 1017 C C . GLY A 1 133 ? -1.972 -10.857 8.656 1.00 95.19 133 GLY A C 1
ATOM 1018 O O . GLY A 1 133 ? -2.918 -11.208 9.343 1.00 95.19 133 GLY A O 1
ATOM 1019 N N . SER A 1 134 ? -1.221 -9.803 8.989 1.00 96.12 134 SER A N 1
ATOM 1020 C CA . SER A 1 134 ? -1.421 -9.008 10.213 1.00 96.12 134 SER A CA 1
ATOM 1021 C C . SER A 1 134 ? -1.616 -7.519 9.956 1.00 96.12 134 SER A C 1
ATOM 1023 O O . SER A 1 134 ? -1.729 -6.755 10.906 1.00 96.12 134 SER A O 1
ATOM 1025 N N . GLY A 1 135 ? -1.559 -7.071 8.705 1.00 97.69 135 GLY A N 1
ATOM 1026 C CA . GLY A 1 135 ? -1.717 -5.664 8.343 1.00 97.69 135 GLY A CA 1
ATOM 1027 C C . GLY A 1 135 ? -2.831 -5.473 7.329 1.00 97.69 135 GLY A C 1
ATOM 1028 O O . GLY A 1 135 ? -3.327 -6.446 6.762 1.00 97.69 135 GLY A O 1
ATOM 1029 N N . LEU A 1 136 ? -3.187 -4.219 7.082 1.00 98.12 136 LEU A N 1
ATOM 1030 C CA . LEU A 1 136 ? -4.183 -3.832 6.089 1.00 98.12 136 LEU A CA 1
ATOM 1031 C C . LEU A 1 136 ? -3.596 -2.848 5.096 1.00 98.12 136 LEU A C 1
ATOM 1033 O O . LEU A 1 136 ? -2.808 -1.982 5.469 1.00 98.12 136 LEU A O 1
ATOM 1037 N N . ARG A 1 137 ? -4.062 -2.935 3.854 1.00 98.56 137 ARG A N 1
ATOM 1038 C CA . ARG A 1 137 ? -3.829 -1.917 2.838 1.00 98.56 137 ARG A CA 1
ATOM 1039 C C . ARG A 1 137 ? -5.142 -1.333 2.381 1.00 98.56 137 ARG A C 1
ATOM 1041 O O . ARG A 1 137 ? -6.069 -2.070 2.059 1.00 98.56 137 ARG A O 1
ATOM 1048 N N . ILE A 1 138 ? -5.198 -0.009 2.362 1.00 98.75 138 ILE A N 1
ATOM 1049 C CA . ILE A 1 138 ? -6.366 0.760 1.943 1.00 98.75 138 ILE A CA 1
ATOM 1050 C C . ILE A 1 138 ? -5.948 1.609 0.746 1.00 98.75 138 ILE A C 1
ATOM 1052 O O . ILE A 1 138 ? -4.937 2.310 0.807 1.00 98.75 138 ILE A O 1
ATOM 1056 N N . ILE A 1 139 ? -6.709 1.532 -0.346 1.00 98.69 139 ILE A N 1
ATOM 1057 C CA . ILE A 1 139 ? -6.424 2.251 -1.590 1.00 98.69 139 ILE A CA 1
ATOM 1058 C C . ILE A 1 139 ? -7.660 3.035 -2.033 1.00 98.69 139 ILE A C 1
ATOM 1060 O O . ILE A 1 139 ? -8.770 2.503 -2.103 1.00 98.69 139 ILE A O 1
ATOM 1064 N N . CYS A 1 140 ? -7.463 4.312 -2.345 1.00 98.44 140 CYS A N 1
ATOM 1065 C CA . CYS A 1 140 ? -8.504 5.239 -2.789 1.00 98.44 140 CYS A CA 1
ATOM 1066 C C . CYS A 1 140 ? -7.897 6.393 -3.602 1.00 98.44 140 CYS A C 1
ATOM 1068 O O . CYS A 1 140 ? -6.692 6.418 -3.853 1.00 98.44 140 CYS A O 1
ATOM 1070 N N . LYS A 1 141 ? -8.727 7.351 -4.022 1.00 97.94 141 LYS A N 1
ATOM 1071 C CA . LYS A 1 141 ? -8.290 8.644 -4.562 1.00 97.94 141 LYS A CA 1
ATOM 1072 C C . LYS A 1 141 ? -8.400 9.724 -3.493 1.00 97.94 141 LYS A C 1
ATOM 1074 O O . LYS A 1 141 ? -9.288 9.653 -2.645 1.00 97.94 141 LYS A O 1
ATOM 1079 N N . ALA A 1 142 ? -7.565 10.754 -3.562 1.00 95.12 142 ALA A N 1
ATOM 1080 C CA . ALA A 1 142 ? -7.777 11.971 -2.784 1.00 95.12 142 ALA A CA 1
ATOM 1081 C C . ALA A 1 142 ? -7.277 13.225 -3.507 1.00 95.12 142 ALA A C 1
ATOM 1083 O O . ALA A 1 142 ? -6.215 13.242 -4.127 1.00 95.12 142 ALA A O 1
ATOM 1084 N N . SER A 1 143 ? -8.044 14.296 -3.344 1.00 82.69 143 SER A N 1
ATOM 1085 C CA . SER A 1 143 ? -7.875 15.605 -3.959 1.00 82.69 143 SER A CA 1
ATOM 1086 C C . SER A 1 143 ? -7.460 16.621 -2.889 1.00 82.69 143 SER A C 1
ATOM 1088 O O . SER A 1 143 ? -8.275 17.408 -2.418 1.00 82.69 143 SER A O 1
ATOM 1090 N N . SER A 1 144 ? -6.212 16.603 -2.421 1.00 66.94 144 SER A N 1
ATOM 1091 C CA . SER A 1 144 ? -5.729 17.616 -1.469 1.00 66.94 144 SER A CA 1
ATOM 1092 C C . SER A 1 144 ? -4.207 17.611 -1.406 1.00 66.94 144 SER A C 1
ATOM 1094 O O . SER A 1 144 ? -3.622 16.524 -1.418 1.00 66.94 144 SER A O 1
ATOM 1096 N N . PRO A 1 145 ? -3.529 18.769 -1.295 1.00 62.59 145 PRO A N 1
ATOM 1097 C CA . PRO A 1 145 ? -2.131 18.750 -0.916 1.00 62.59 145 PRO A CA 1
ATOM 1098 C C . PRO A 1 145 ? -2.038 18.260 0.531 1.00 62.59 145 PRO A C 1
ATOM 1100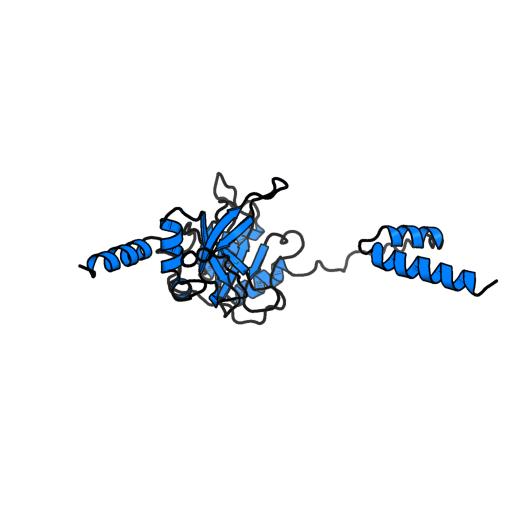 O O . PRO A 1 145 ? -2.246 19.005 1.490 1.00 62.59 145 PRO A O 1
ATOM 1103 N N . LEU A 1 146 ? -1.715 16.979 0.684 1.00 73.62 146 LEU A N 1
ATOM 1104 C CA . LEU A 1 146 ? -1.238 16.454 1.948 1.00 73.62 146 LEU A CA 1
ATOM 1105 C C . LEU A 1 146 ? 0.086 17.143 2.271 1.00 73.62 146 LEU A C 1
ATOM 1107 O O . LEU A 1 146 ? 1.000 17.199 1.450 1.00 73.62 146 LEU A O 1
ATOM 1111 N N . VAL A 1 147 ? 0.183 17.689 3.481 1.00 70.94 147 VAL A N 1
ATOM 1112 C CA . VAL A 1 147 ? 1.388 18.405 3.926 1.00 70.94 147 VAL A CA 1
ATOM 1113 C C . VAL A 1 147 ? 2.547 17.426 4.146 1.00 70.94 147 VAL A C 1
ATOM 1115 O O . VAL A 1 147 ? 3.708 17.833 4.137 1.00 70.94 147 VAL A O 1
ATOM 1118 N N . LYS A 1 148 ? 2.245 16.138 4.368 1.00 86.75 148 LYS A N 1
ATOM 1119 C CA . LYS A 1 148 ? 3.241 15.100 4.611 1.00 86.75 148 LYS A CA 1
ATOM 1120 C C . LYS A 1 148 ? 2.733 13.700 4.245 1.00 86.75 148 LYS A C 1
ATOM 1122 O O . LYS A 1 148 ? 1.644 13.312 4.657 1.00 86.75 148 LYS A O 1
ATOM 1127 N N . PHE A 1 149 ? 3.595 12.928 3.587 1.00 94.38 149 PHE A N 1
ATOM 1128 C CA . PHE A 1 149 ? 3.482 11.476 3.445 1.00 94.38 149 PHE A CA 1
ATOM 1129 C C . PHE A 1 149 ? 4.494 10.731 4.340 1.00 94.38 149 PHE A C 1
ATOM 1131 O O . PHE A 1 149 ? 5.387 11.336 4.950 1.00 94.38 149 PHE A O 1
ATOM 1138 N N . GLY A 1 150 ? 4.342 9.412 4.447 1.00 94.69 150 GLY A N 1
ATOM 1139 C CA . GLY A 1 150 ? 5.160 8.526 5.278 1.00 94.69 150 GLY A CA 1
ATOM 1140 C C . GLY A 1 150 ? 4.475 8.150 6.590 1.00 94.69 150 GLY A C 1
ATOM 1141 O O . GLY A 1 150 ? 3.254 8.056 6.650 1.00 94.69 150 GLY A O 1
ATOM 1142 N N . ASN A 1 151 ? 5.257 7.924 7.647 1.00 95.81 151 ASN A N 1
ATOM 1143 C CA . ASN A 1 151 ? 4.747 7.444 8.934 1.00 95.81 151 ASN A CA 1
ATOM 1144 C C . ASN A 1 151 ? 3.997 8.517 9.733 1.00 95.81 151 ASN A C 1
ATOM 1146 O O . ASN A 1 151 ? 4.455 9.670 9.855 1.00 95.81 151 ASN A O 1
ATOM 1150 N N . GLY A 1 152 ? 2.920 8.071 10.382 1.00 94.50 152 GLY A N 1
ATOM 1151 C CA . GLY A 1 152 ? 2.269 8.761 11.484 1.00 94.50 152 GLY A CA 1
ATOM 1152 C C . GLY A 1 152 ? 3.198 8.970 12.686 1.00 94.50 152 GLY A C 1
ATOM 1153 O O . GLY A 1 152 ? 4.392 8.652 12.683 1.00 94.50 152 GLY A O 1
ATOM 1154 N N . ARG A 1 153 ? 2.664 9.575 13.744 1.00 93.06 153 ARG A N 1
ATOM 1155 C CA . ARG A 1 153 ? 3.404 9.961 14.952 1.00 93.06 153 ARG A CA 1
ATOM 1156 C C . ARG A 1 153 ? 2.930 9.166 16.163 1.00 93.06 153 ARG A C 1
ATOM 1158 O O . ARG A 1 153 ? 1.786 8.736 16.230 1.00 93.06 153 ARG A O 1
ATOM 1165 N N . GLY A 1 154 ? 3.809 9.036 17.158 1.00 93.19 154 GLY A N 1
ATOM 1166 C CA . GLY A 1 154 ? 3.473 8.392 18.429 1.00 93.19 154 GLY A CA 1
ATOM 1167 C C . GLY A 1 154 ? 3.040 6.940 18.233 1.00 93.19 154 GLY A C 1
ATOM 1168 O O . GLY A 1 154 ? 3.747 6.160 17.588 1.00 93.19 154 GLY A O 1
ATOM 1169 N N . GLU A 1 155 ? 1.874 6.594 18.772 1.00 91.81 155 GLU A N 1
ATOM 1170 C CA . GLU A 1 155 ? 1.272 5.263 18.632 1.00 91.81 155 GLU A CA 1
ATOM 1171 C C . GLU A 1 155 ? 0.944 4.896 17.175 1.00 91.81 155 GLU A C 1
ATOM 1173 O O . GLU A 1 155 ? 1.024 3.727 16.809 1.00 91.81 155 GLU A O 1
ATOM 1178 N N . PHE A 1 156 ? 0.738 5.890 16.303 1.00 95.19 156 PHE A N 1
ATOM 1179 C CA . PHE A 1 156 ? 0.483 5.712 14.868 1.00 95.19 156 PHE A CA 1
ATOM 1180 C C . PHE A 1 156 ? 1.754 5.604 14.017 1.00 95.19 156 PHE A C 1
ATOM 1182 O O . PHE A 1 156 ? 1.698 5.709 12.796 1.00 95.19 156 PHE A O 1
ATOM 1189 N N . SER A 1 157 ? 2.928 5.414 14.624 1.00 94.62 157 SER A N 1
ATOM 1190 C CA . SER A 1 157 ? 4.204 5.325 13.889 1.00 94.62 157 SER A CA 1
ATOM 1191 C C . SER A 1 157 ? 4.275 4.177 12.873 1.00 94.62 157 SER A C 1
ATOM 1193 O O . SER A 1 157 ? 5.106 4.221 11.967 1.00 94.62 157 SER A O 1
ATOM 1195 N N . LYS A 1 158 ? 3.397 3.176 12.999 1.00 95.19 158 LYS A N 1
ATOM 1196 C CA . LYS A 1 158 ? 3.243 2.057 12.056 1.00 95.19 158 LYS A CA 1
ATOM 1197 C C . LYS A 1 158 ? 2.141 2.265 11.012 1.00 95.19 158 LYS A C 1
ATOM 1199 O O . LYS A 1 158 ? 1.879 1.355 10.236 1.00 95.19 158 LYS A O 1
ATOM 1204 N N . PHE A 1 159 ? 1.451 3.403 11.039 1.00 97.06 159 PHE A N 1
ATOM 1205 C CA . PHE A 1 159 ? 0.423 3.735 10.058 1.00 97.06 159 PHE A CA 1
ATOM 1206 C C . PHE A 1 159 ? 1.036 4.711 9.066 1.00 97.06 159 PHE A C 1
ATOM 1208 O O . PHE A 1 159 ? 1.532 5.776 9.445 1.00 97.06 159 PHE A O 1
ATOM 1215 N N . GLU A 1 160 ? 1.053 4.319 7.803 1.00 97.56 160 GLU A N 1
ATOM 1216 C CA . GLU A 1 160 ? 1.765 5.016 6.742 1.00 97.56 160 GLU A CA 1
ATOM 1217 C C . GLU A 1 160 ? 0.792 5.445 5.646 1.00 97.56 160 GLU A C 1
ATOM 1219 O O . GLU A 1 160 ? -0.216 4.783 5.404 1.00 97.56 160 GLU A O 1
ATOM 1224 N N . ILE A 1 161 ? 1.094 6.561 4.985 1.00 97.62 161 ILE A N 1
ATOM 1225 C CA . ILE A 1 161 ? 0.341 7.051 3.827 1.00 97.62 161 ILE A CA 1
ATOM 1226 C C . ILE A 1 161 ? 1.284 7.454 2.700 1.00 97.62 161 ILE A C 1
ATOM 1228 O O . ILE A 1 161 ? 2.306 8.104 2.929 1.00 97.62 161 ILE A O 1
ATOM 1232 N N . TYR A 1 162 ? 0.898 7.102 1.480 1.00 97.31 162 TYR A N 1
ATOM 1233 C CA . TYR A 1 162 ? 1.660 7.268 0.248 1.00 97.31 162 TYR A CA 1
ATOM 1234 C C . TYR A 1 162 ? 0.786 7.884 -0.842 1.00 97.31 162 TYR A C 1
ATOM 1236 O O . TYR A 1 162 ? -0.426 7.671 -0.863 1.00 97.31 162 TYR A O 1
ATOM 1244 N N . GLY A 1 163 ? 1.390 8.653 -1.744 1.00 95.38 163 GLY A N 1
ATOM 1245 C CA . GLY A 1 163 ? 0.672 9.448 -2.739 1.00 95.38 163 GLY A CA 1
ATOM 1246 C C . GLY A 1 163 ? 1.571 10.478 -3.416 1.00 95.38 163 GLY A C 1
ATOM 1247 O O . GLY A 1 163 ? 2.785 10.490 -3.213 1.00 95.38 163 GLY A O 1
ATOM 1248 N N . ASN A 1 164 ? 1.002 11.308 -4.291 1.00 93.25 164 ASN A N 1
ATOM 1249 C CA . ASN A 1 164 ? 1.777 12.295 -5.043 1.00 93.25 164 ASN A CA 1
ATOM 1250 C C . ASN A 1 164 ? 2.176 13.484 -4.152 1.00 93.25 164 ASN A C 1
ATOM 1252 O O . ASN A 1 164 ? 1.357 14.346 -3.833 1.00 93.25 164 ASN A O 1
ATOM 1256 N N . GLY A 1 165 ? 3.443 13.512 -3.741 1.00 89.31 165 GLY A N 1
ATOM 1257 C CA . GLY A 1 165 ? 4.042 14.585 -2.955 1.00 89.31 165 GLY A CA 1
ATOM 1258 C C . GLY A 1 165 ? 5.329 14.151 -2.254 1.00 89.31 165 GLY A C 1
ATOM 1259 O O . GLY A 1 165 ? 5.813 13.029 -2.430 1.00 89.31 165 GLY A O 1
ATOM 1260 N N . ASP A 1 166 ? 5.901 15.057 -1.459 1.00 87.50 166 ASP A N 1
ATOM 1261 C CA . ASP A 1 166 ? 7.170 14.811 -0.768 1.00 87.50 166 ASP A CA 1
ATOM 1262 C C . ASP A 1 166 ? 7.072 13.617 0.196 1.00 87.50 166 ASP A C 1
ATOM 1264 O O . ASP A 1 166 ? 6.162 13.529 1.025 1.00 87.50 166 ASP A O 1
ATOM 1268 N N . GLY A 1 167 ? 8.009 12.676 0.056 1.00 87.81 167 GLY A N 1
ATOM 1269 C CA . GLY A 1 167 ? 8.027 11.413 0.799 1.00 87.81 167 GLY A CA 1
ATOM 1270 C C . GLY A 1 167 ? 6.922 10.411 0.434 1.00 87.81 167 GLY A C 1
ATOM 1271 O O . GLY A 1 167 ? 6.794 9.400 1.120 1.00 87.81 167 GLY A O 1
ATOM 1272 N N . GLY A 1 168 ? 6.123 10.667 -0.608 1.00 93.31 168 GLY A N 1
ATOM 1273 C CA . GLY A 1 168 ? 4.946 9.857 -0.943 1.00 93.31 168 GLY A CA 1
ATOM 1274 C C . GLY A 1 168 ? 5.170 8.722 -1.947 1.00 93.31 168 GLY A C 1
ATOM 1275 O O . GLY A 1 168 ? 4.307 7.854 -2.072 1.00 93.31 168 GLY A O 1
ATOM 1276 N N . LEU A 1 169 ? 6.323 8.683 -2.626 1.00 96.00 169 LEU A N 1
ATOM 1277 C CA . LEU A 1 169 ? 6.692 7.589 -3.533 1.00 96.00 169 LEU A CA 1
ATOM 1278 C C . LEU A 1 169 ? 6.939 6.296 -2.746 1.00 96.00 169 LEU A C 1
ATOM 1280 O O . LEU A 1 169 ? 7.920 6.195 -2.004 1.00 96.00 169 LEU A O 1
ATOM 1284 N N . HIS A 1 170 ? 6.099 5.281 -2.948 1.00 97.50 170 HIS A N 1
ATOM 1285 C CA . HIS A 1 170 ? 6.277 3.979 -2.306 1.00 97.50 170 HIS A CA 1
ATOM 1286 C C . HIS A 1 170 ? 5.649 2.831 -3.096 1.00 97.50 170 HIS A C 1
ATOM 1288 O O . HIS A 1 170 ? 4.764 3.035 -3.926 1.00 97.50 170 HIS A O 1
ATOM 1294 N N . PHE A 1 171 ? 6.110 1.611 -2.820 1.00 98.19 171 PHE A N 1
ATOM 1295 C CA . PHE A 1 171 ? 5.488 0.387 -3.311 1.00 98.19 171 PHE A CA 1
ATOM 1296 C C . PHE A 1 171 ? 4.659 -0.248 -2.205 1.00 98.19 171 PHE A C 1
ATOM 1298 O O . PHE A 1 171 ? 5.200 -0.542 -1.145 1.00 98.19 171 PHE A O 1
ATOM 1305 N N . LEU A 1 172 ? 3.401 -0.576 -2.481 1.00 98.25 172 LEU A N 1
ATOM 1306 C CA . LEU A 1 172 ? 2.666 -1.525 -1.649 1.00 98.25 172 LEU A CA 1
ATOM 1307 C C . LEU A 1 172 ? 2.507 -2.829 -2.413 1.00 98.25 172 LEU A C 1
ATOM 1309 O O . LEU A 1 172 ? 2.250 -2.814 -3.617 1.00 98.25 172 LEU A O 1
ATOM 1313 N N . SER A 1 173 ? 2.661 -3.963 -1.728 1.00 97.69 173 SER A N 1
ATOM 1314 C CA . SER A 1 173 ? 2.307 -5.244 -2.349 1.00 97.69 173 SER A CA 1
ATOM 1315 C C . SER A 1 173 ? 0.812 -5.291 -2.645 1.00 97.69 173 SER A C 1
ATOM 1317 O O . SER A 1 173 ? 0.066 -4.483 -2.105 1.00 97.69 173 SER A O 1
ATOM 1319 N N . ILE A 1 174 ? 0.375 -6.231 -3.474 1.00 97.62 174 ILE A N 1
ATOM 1320 C CA . ILE A 1 174 ? -1.050 -6.508 -3.691 1.00 97.62 174 ILE A CA 1
ATOM 1321 C C . ILE A 1 174 ? -1.263 -8.013 -3.499 1.00 97.62 174 ILE A C 1
ATOM 1323 O O . ILE A 1 174 ? -0.519 -8.810 -4.081 1.00 97.62 174 ILE A O 1
ATOM 1327 N N . THR A 1 175 ? -2.187 -8.413 -2.618 1.00 94.81 175 THR A N 1
ATOM 1328 C CA . THR A 1 175 ? -2.366 -9.822 -2.196 1.00 94.81 175 THR A CA 1
ATOM 1329 C C . THR A 1 175 ? -3.584 -10.516 -2.780 1.00 94.81 175 THR A C 1
ATOM 1331 O O . THR A 1 175 ? -3.545 -11.740 -2.853 1.00 94.81 175 THR A O 1
ATOM 1334 N N . GLU A 1 176 ? -4.631 -9.778 -3.171 1.00 91.31 176 GLU A N 1
ATOM 1335 C CA . GLU A 1 176 ? -5.968 -10.331 -3.476 1.00 91.31 176 GLU A CA 1
ATOM 1336 C C . GLU A 1 176 ? -6.685 -10.960 -2.257 1.00 91.31 176 GLU A C 1
ATOM 1338 O O . GLU A 1 176 ? -7.766 -11.529 -2.395 1.00 91.31 176 GLU A O 1
ATOM 1343 N N . ASP A 1 177 ? -6.147 -10.818 -1.040 1.00 94.94 177 ASP A N 1
ATOM 1344 C CA . ASP A 1 177 ? -6.849 -11.188 0.198 1.00 94.94 177 ASP A CA 1
ATOM 1345 C C . ASP A 1 177 ? -7.796 -10.046 0.605 1.00 94.94 177 ASP A C 1
ATOM 1347 O O . ASP A 1 177 ? -7.510 -9.223 1.479 1.00 94.94 177 ASP A O 1
ATOM 1351 N N . VAL A 1 178 ? -8.870 -9.899 -0.175 1.00 96.44 178 VAL A N 1
ATOM 1352 C CA . VAL A 1 178 ? -9.712 -8.700 -0.200 1.00 96.44 178 VAL A CA 1
ATOM 1353 C C . VAL A 1 178 ? -10.767 -8.712 0.906 1.00 96.44 178 VAL A C 1
ATOM 1355 O O . VAL A 1 178 ? -11.592 -9.618 1.000 1.00 96.44 178 VAL A O 1
ATOM 1358 N N . LEU A 1 179 ? -10.807 -7.629 1.686 1.00 96.81 179 LEU A N 1
ATOM 1359 C CA . LEU A 1 179 ? -11.863 -7.350 2.666 1.00 96.81 179 LEU A CA 1
ATOM 1360 C C . LEU A 1 179 ? -12.970 -6.457 2.096 1.00 96.81 179 LEU A C 1
ATOM 1362 O O . LEU A 1 179 ? -14.109 -6.507 2.564 1.00 96.81 179 LEU A O 1
ATOM 1366 N N . GLN A 1 180 ? -12.632 -5.613 1.118 1.00 97.62 180 GLN A N 1
ATOM 1367 C CA . GLN A 1 180 ? -13.583 -4.810 0.356 1.00 97.62 180 GLN A CA 1
ATOM 1368 C C . GLN A 1 180 ? -13.093 -4.620 -1.082 1.00 97.62 180 GLN A C 1
ATOM 1370 O O . GLN A 1 180 ? -12.126 -3.897 -1.330 1.00 97.62 180 GLN 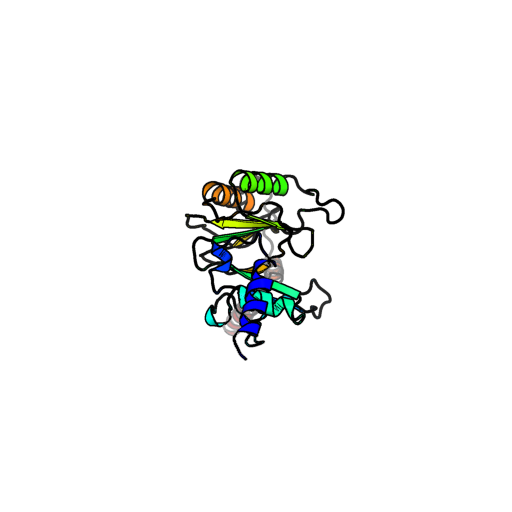A O 1
ATOM 1375 N N . ALA A 1 181 ? -13.789 -5.262 -2.021 1.00 95.94 181 ALA A N 1
ATOM 1376 C CA . ALA A 1 181 ? -13.573 -5.095 -3.452 1.00 95.94 181 ALA A CA 1
ATOM 1377 C C . ALA A 1 181 ? -14.318 -3.860 -3.965 1.00 95.94 181 ALA A C 1
ATOM 1379 O O . ALA A 1 181 ? -15.390 -3.520 -3.461 1.00 95.94 181 ALA A O 1
ATOM 1380 N N . VAL A 1 182 ? -13.765 -3.215 -4.992 1.00 94.88 182 VAL A N 1
ATOM 1381 C CA . VAL A 1 182 ? -14.394 -2.076 -5.670 1.00 94.88 182 VAL A CA 1
ATOM 1382 C C . VAL A 1 182 ? -14.089 -2.130 -7.162 1.00 94.88 182 VAL A C 1
ATOM 1384 O O . VAL A 1 182 ? -12.961 -2.416 -7.562 1.00 94.88 182 VAL A O 1
ATOM 1387 N N . ASP A 1 183 ? -15.073 -1.798 -7.995 1.00 88.94 183 ASP A N 1
ATOM 1388 C CA . ASP A 1 183 ? -14.865 -1.732 -9.448 1.00 88.94 183 ASP A CA 1
ATOM 1389 C C . ASP A 1 183 ? -14.001 -0.523 -9.842 1.00 88.94 183 ASP A C 1
ATOM 1391 O O . ASP A 1 183 ? -13.189 -0.580 -10.770 1.00 88.94 183 ASP A O 1
ATOM 1395 N N . LYS A 1 184 ? -14.193 0.592 -9.127 1.00 93.62 184 LYS A N 1
ATOM 1396 C CA . LYS A 1 184 ? -13.508 1.872 -9.328 1.00 93.62 184 LYS A CA 1
ATOM 1397 C C . LYS A 1 184 ? -13.083 2.454 -7.992 1.00 93.62 184 LYS A C 1
ATOM 1399 O O . LYS A 1 184 ? -13.815 2.356 -7.009 1.00 93.62 184 LYS A O 1
ATOM 1404 N N . LEU A 1 185 ? -11.926 3.100 -7.983 1.00 97.12 185 LEU A N 1
ATOM 1405 C CA . LEU A 1 185 ? -11.458 3.856 -6.837 1.00 97.12 185 LEU A CA 1
ATOM 1406 C C . LEU A 1 185 ? -12.275 5.141 -6.708 1.00 97.12 185 LEU A C 1
ATOM 1408 O O . LEU A 1 185 ? -12.431 5.915 -7.661 1.00 97.12 185 LEU A O 1
ATOM 1412 N N . ILE A 1 186 ? -12.770 5.358 -5.499 1.00 96.75 186 ILE A N 1
ATOM 1413 C CA . ILE A 1 186 ? -13.556 6.527 -5.125 1.00 96.75 186 ILE A CA 1
ATOM 1414 C C . ILE A 1 186 ? -12.670 7.643 -4.569 1.00 96.75 186 ILE A C 1
ATOM 1416 O O . ILE A 1 186 ? -11.553 7.393 -4.113 1.00 96.75 186 ILE A O 1
ATOM 1420 N N . ASP A 1 187 ? -13.197 8.864 -4.567 1.00 97.00 187 ASP A N 1
ATOM 1421 C CA . ASP A 1 187 ? -12.608 9.973 -3.820 1.00 97.00 187 ASP A CA 1
ATOM 1422 C C . ASP A 1 187 ? -12.911 9.801 -2.318 1.00 97.00 187 ASP A C 1
ATOM 1424 O O . ASP A 1 187 ? -14.071 9.765 -1.910 1.00 97.00 187 ASP A O 1
ATOM 1428 N N . CYS A 1 188 ? -11.855 9.673 -1.515 1.00 97.25 188 CYS A N 1
ATOM 1429 C CA . CYS A 1 188 ? -11.873 9.585 -0.055 1.00 97.25 188 CYS A CA 1
ATOM 1430 C C . CYS A 1 188 ? -11.162 10.786 0.588 1.00 97.25 188 CYS A C 1
ATOM 1432 O O . CYS A 1 188 ? -10.493 10.648 1.614 1.00 97.25 188 CYS A O 1
ATOM 1434 N N . THR A 1 189 ? -11.224 11.971 -0.024 1.00 96.38 189 THR A N 1
ATOM 1435 C CA . THR A 1 189 ? -10.491 13.154 0.457 1.00 96.38 189 THR A CA 1
ATOM 1436 C C . THR A 1 189 ? -10.823 13.480 1.914 1.00 96.38 189 THR A C 1
ATOM 1438 O O . THR A 1 189 ? -9.925 13.799 2.693 1.00 96.38 189 THR A O 1
ATOM 1441 N N . SER A 1 190 ? -12.091 13.365 2.321 1.00 95.69 190 SER A N 1
ATOM 1442 C CA . SER A 1 190 ? -12.519 13.595 3.707 1.00 95.69 190 SER A CA 1
ATOM 1443 C C . SER A 1 190 ? -11.898 12.609 4.698 1.00 95.69 190 SER A C 1
ATOM 1445 O O . SER A 1 190 ? -11.486 12.996 5.791 1.00 95.69 190 SER A O 1
ATOM 1447 N N . GLU A 1 191 ? -11.820 11.339 4.326 1.00 97.50 191 GLU A N 1
ATOM 1448 C CA . GLU A 1 191 ? -11.299 10.243 5.138 1.00 97.50 191 GLU A CA 1
ATOM 1449 C C . GLU A 1 191 ? -9.780 10.318 5.228 1.00 97.50 191 GLU A C 1
ATOM 1451 O O . GLU A 1 191 ? -9.223 10.166 6.312 1.00 97.50 191 GLU A O 1
ATOM 1456 N N . VAL A 1 192 ? -9.119 10.627 4.113 1.00 96.75 192 VAL A N 1
ATOM 1457 C CA . VAL A 1 192 ? -7.672 10.837 4.041 1.00 96.75 192 VAL A CA 1
ATOM 1458 C C . VAL A 1 192 ? -7.253 12.054 4.868 1.00 96.75 192 VAL A C 1
ATOM 1460 O O . VAL A 1 192 ? -6.303 11.959 5.646 1.00 96.75 192 VAL A O 1
ATOM 1463 N N . ASN A 1 193 ? -7.982 13.171 4.785 1.00 94.88 193 ASN A N 1
ATOM 1464 C CA . ASN A 1 193 ? -7.720 14.341 5.627 1.00 94.88 193 ASN A CA 1
ATOM 1465 C C . ASN A 1 193 ? -7.898 14.010 7.114 1.00 94.88 193 ASN A C 1
ATOM 1467 O O . ASN A 1 193 ? -7.049 14.368 7.929 1.00 94.88 193 ASN A O 1
ATOM 1471 N N . TRP A 1 194 ? -8.957 13.279 7.471 1.00 95.62 194 TRP A N 1
ATOM 1472 C CA . TRP A 1 194 ? -9.163 12.842 8.849 1.00 95.62 194 TRP A CA 1
ATOM 1473 C C . TRP A 1 194 ? -8.077 11.875 9.335 1.00 95.62 194 TRP A C 1
ATOM 1475 O O . TRP A 1 194 ? -7.602 12.015 10.462 1.00 95.62 194 TRP A O 1
ATOM 1485 N N . PHE A 1 195 ? -7.648 10.924 8.503 1.00 95.88 195 PHE A N 1
ATOM 1486 C CA . PHE A 1 195 ? -6.545 10.019 8.822 1.00 95.88 195 PHE A CA 1
ATOM 1487 C C . PHE A 1 195 ? -5.263 10.813 9.075 1.00 95.88 195 PHE A C 1
ATOM 1489 O O . PHE A 1 195 ? -4.592 10.612 10.086 1.00 95.88 195 PHE A O 1
ATOM 1496 N N . HIS A 1 196 ? -4.957 11.781 8.208 1.00 93.56 196 HIS A N 1
ATOM 1497 C CA . HIS A 1 196 ? -3.800 12.648 8.380 1.00 93.56 196 HIS A CA 1
ATOM 1498 C C . HIS A 1 196 ? -3.898 13.459 9.684 1.00 93.56 196 HIS A C 1
ATOM 1500 O O . HIS A 1 196 ? -2.954 13.504 10.472 1.00 93.56 196 HIS A O 1
ATOM 1506 N N . GLU A 1 197 ? -5.052 14.060 9.968 1.00 92.69 197 GLU A N 1
ATOM 1507 C CA . GLU A 1 197 ? -5.289 14.750 11.234 1.00 92.69 197 GLU A CA 1
ATOM 1508 C C . GLU A 1 197 ? -5.127 13.840 12.453 1.00 92.69 197 GLU A C 1
ATOM 1510 O O . GLU A 1 197 ? -4.555 14.263 13.451 1.00 92.69 197 GLU A O 1
ATOM 1515 N N . THR A 1 198 ? -5.607 12.607 12.387 1.00 93.38 198 THR A N 1
ATOM 1516 C CA . THR A 1 198 ? -5.566 11.665 13.509 1.00 93.38 198 THR A CA 1
ATOM 1517 C C . THR A 1 198 ? -4.143 11.169 13.748 1.00 93.38 198 THR A C 1
ATOM 1519 O O . THR A 1 198 ? -3.628 11.248 14.861 1.00 93.38 198 THR A O 1
ATOM 1522 N N . CYS A 1 199 ? -3.460 10.733 12.690 1.00 94.19 199 CYS A N 1
ATOM 1523 C CA . CYS A 1 199 ? -2.187 10.033 12.806 1.00 94.19 199 CYS A CA 1
ATOM 1524 C C . CYS A 1 199 ? -0.960 10.958 12.782 1.00 94.19 199 CYS A C 1
ATOM 1526 O O . CYS A 1 199 ? 0.116 10.544 13.213 1.00 94.19 199 CYS A O 1
ATOM 1528 N N . PHE A 1 200 ? -1.069 12.201 12.292 1.00 91.62 200 PHE A N 1
ATOM 1529 C CA . PHE A 1 200 ? 0.086 13.094 12.084 1.00 91.62 200 PHE A CA 1
ATOM 1530 C C . PHE A 1 200 ? 0.084 14.343 12.966 1.00 91.62 200 PHE A C 1
ATOM 1532 O O . PHE A 1 200 ? 1.094 15.069 12.967 1.00 91.62 200 PHE A O 1
ATOM 1539 N N . LYS A 1 201 ? -0.986 14.593 13.740 1.00 83.94 201 LYS A N 1
ATOM 1540 C CA . LYS A 1 201 ? -1.008 15.667 14.745 1.00 83.94 201 LYS A CA 1
ATOM 1541 C C . LYS A 1 201 ? 0.170 15.488 15.705 1.00 83.94 201 LYS A C 1
ATOM 1543 O O . LYS A 1 201 ? 0.495 14.391 16.157 1.00 83.94 201 LYS A O 1
ATOM 1548 N N . LYS A 1 202 ? 0.881 16.586 15.975 1.00 68.56 202 LYS A N 1
ATOM 1549 C CA . LYS A 1 202 ? 1.864 16.597 17.062 1.00 68.56 202 LYS A CA 1
ATOM 1550 C C . LYS A 1 202 ? 1.080 16.479 18.371 1.00 68.56 202 LYS A C 1
ATOM 1552 O O . LYS A 1 202 ? 0.047 17.137 18.472 1.00 68.56 202 LYS A O 1
ATOM 1557 N N . PRO A 1 203 ? 1.555 15.700 19.357 1.00 58.06 203 PRO A N 1
ATOM 1558 C CA . PRO A 1 203 ? 1.009 15.821 20.697 1.00 58.06 203 PRO A CA 1
ATOM 1559 C C . PRO A 1 203 ? 1.127 17.286 21.112 1.00 58.06 203 PRO A C 1
ATOM 1561 O O . PRO A 1 203 ? 2.165 17.910 20.856 1.00 58.06 203 PRO A O 1
ATOM 1564 N N . ASP A 1 204 ? 0.052 17.830 21.679 1.00 55.34 204 ASP A N 1
ATOM 1565 C CA . ASP A 1 204 ? 0.035 19.207 22.150 1.00 55.34 204 ASP A CA 1
ATOM 1566 C C . ASP A 1 204 ? 1.247 19.419 23.059 1.00 55.34 204 ASP A C 1
ATOM 1568 O O . ASP A 1 204 ? 1.448 18.720 24.053 1.00 55.34 204 ASP A O 1
ATOM 1572 N N . SER A 1 205 ? 2.098 20.383 22.712 1.00 51.66 205 SER A N 1
ATOM 1573 C CA . SER A 1 205 ? 3.237 20.758 23.555 1.00 51.66 205 SER A CA 1
ATOM 1574 C C . SER A 1 205 ? 2.794 21.417 24.871 1.00 51.66 205 SER A C 1
ATOM 1576 O O . SER A 1 205 ? 3.630 21.745 25.711 1.00 51.66 205 SER A O 1
ATOM 1578 N N . SER A 1 206 ? 1.490 21.603 25.079 1.00 48.06 206 SER A N 1
ATOM 1579 C CA . SER A 1 206 ? 0.885 22.212 26.256 1.00 48.06 206 SER A CA 1
ATOM 1580 C C . SER A 1 206 ? 0.509 21.179 27.324 1.00 48.06 206 SER A C 1
ATOM 1582 O O . SER A 1 206 ? -0.664 21.007 27.602 1.00 48.06 206 SER A O 1
ATOM 1584 N N . THR A 1 207 ? 1.502 20.506 27.913 1.00 40.97 207 THR A N 1
ATOM 1585 C CA . THR A 1 207 ? 1.581 20.155 29.355 1.00 40.97 207 THR A CA 1
ATOM 1586 C C . THR A 1 207 ? 2.913 19.449 29.657 1.00 40.97 207 THR A C 1
ATOM 1588 O O . THR A 1 207 ? 2.961 18.401 30.298 1.00 40.97 207 THR A O 1
ATOM 1591 N N . ARG A 1 208 ? 4.051 20.019 29.252 1.00 39.09 208 ARG A N 1
ATOM 1592 C CA . ARG A 1 208 ? 5.133 20.078 30.241 1.00 39.09 208 ARG A CA 1
ATOM 1593 C C . ARG A 1 208 ? 4.954 21.419 30.909 1.00 39.09 208 ARG A C 1
ATOM 1595 O O . ARG A 1 208 ? 5.368 22.435 30.359 1.00 39.09 208 ARG A O 1
ATOM 1602 N N . ALA A 1 209 ? 4.250 21.421 32.040 1.00 38.25 209 ALA A N 1
ATOM 1603 C CA . ALA A 1 209 ? 4.453 22.489 32.999 1.00 38.25 209 ALA A CA 1
ATOM 1604 C C . ALA A 1 209 ? 5.964 22.534 33.202 1.00 38.25 209 ALA A C 1
ATOM 1606 O O . ALA A 1 209 ? 6.545 21.546 33.635 1.00 38.25 209 ALA A O 1
ATOM 1607 N N . TRP A 1 210 ? 6.608 23.604 32.749 1.00 37.12 210 TRP A N 1
ATOM 1608 C CA . TRP A 1 210 ? 7.988 23.832 33.110 1.00 37.12 210 TRP A CA 1
ATOM 1609 C C . TRP A 1 210 ? 7.981 23.969 34.628 1.00 37.12 210 TRP A C 1
ATOM 1611 O O . TRP A 1 210 ? 7.469 24.943 35.169 1.00 37.12 210 TRP A O 1
ATOM 1621 N N . ASP A 1 211 ? 8.508 22.958 35.305 1.00 40.62 211 ASP A N 1
ATOM 1622 C CA . ASP A 1 211 ? 8.516 22.783 36.756 1.00 40.62 211 ASP A CA 1
ATOM 1623 C C . ASP A 1 211 ? 9.343 23.872 37.462 1.00 40.62 211 ASP A C 1
ATOM 1625 O O . ASP A 1 211 ? 9.541 23.822 38.672 1.00 40.62 211 ASP A O 1
ATOM 1629 N N . GLY A 1 212 ? 9.911 24.826 36.714 1.00 48.03 212 GLY A N 1
ATOM 1630 C CA . GLY A 1 212 ? 10.744 25.901 37.237 1.00 48.03 212 GLY A CA 1
ATOM 1631 C C . GLY A 1 212 ? 12.031 25.435 37.917 1.00 48.03 212 GLY A C 1
ATOM 1632 O O . GLY A 1 212 ? 12.802 26.280 38.363 1.00 48.03 212 GLY A O 1
ATOM 1633 N N . VAL A 1 213 ? 12.318 24.129 37.980 1.00 42.94 213 VAL A N 1
ATOM 1634 C CA . VAL A 1 213 ? 13.583 23.637 38.524 1.00 42.94 213 VAL A CA 1
ATOM 1635 C C . VAL A 1 213 ? 14.658 23.874 37.474 1.00 42.94 213 VAL A C 1
ATOM 1637 O O . VAL A 1 213 ? 14.965 23.019 36.642 1.00 42.94 213 VAL A O 1
ATOM 1640 N N . MET A 1 214 ? 15.229 25.078 37.496 1.00 41.97 214 MET A N 1
ATOM 1641 C CA . MET A 1 214 ? 16.550 25.295 36.931 1.00 41.97 214 MET A CA 1
ATOM 1642 C C . MET A 1 214 ? 17.478 24.281 37.594 1.00 41.97 214 MET A C 1
ATOM 1644 O O . MET A 1 214 ? 17.749 24.360 38.792 1.00 41.97 214 MET A O 1
ATOM 1648 N N . SER A 1 215 ? 17.946 23.301 36.820 1.00 55.06 215 SER A N 1
ATOM 1649 C CA . SER A 1 215 ? 19.155 22.587 37.216 1.00 55.06 215 SER A CA 1
ATOM 1650 C C . SER A 1 215 ? 20.254 23.638 37.403 1.00 55.06 215 SER A C 1
ATOM 1652 O O . SER A 1 215 ? 20.268 24.608 36.633 1.00 55.06 215 SER A O 1
ATOM 1654 N N . PRO A 1 216 ? 21.138 23.494 38.407 1.00 54.69 216 PRO A N 1
ATOM 1655 C CA . PRO A 1 216 ? 22.264 24.402 38.575 1.00 54.69 216 PRO A CA 1
ATOM 1656 C C . PRO A 1 216 ? 22.968 24.589 37.226 1.00 54.69 216 PRO A C 1
ATOM 1658 O O . PRO A 1 216 ? 23.044 23.612 36.468 1.00 54.69 216 PRO A O 1
ATOM 1661 N N . PRO A 1 217 ? 23.430 25.807 36.888 1.00 58.22 217 PRO A N 1
ATOM 1662 C CA . PRO A 1 217 ? 24.236 25.995 35.693 1.00 58.22 217 PRO A CA 1
ATOM 1663 C C . PRO A 1 217 ? 25.380 24.984 35.747 1.00 58.22 217 PRO A C 1
ATOM 1665 O O . PRO A 1 217 ? 26.160 24.971 36.696 1.00 58.22 217 PRO A O 1
ATOM 1668 N N . LEU A 1 218 ? 25.387 24.074 34.775 1.00 69.88 218 LEU A N 1
ATOM 1669 C CA . LEU A 1 218 ? 26.450 23.092 34.633 1.00 69.88 218 LEU A CA 1
ATOM 1670 C C . LEU A 1 218 ? 27.739 23.866 34.383 1.00 69.88 218 LEU A C 1
ATOM 1672 O O . LEU A 1 218 ? 27.728 24.846 33.633 1.00 69.88 218 LEU A O 1
ATOM 1676 N N . GLU A 1 219 ? 28.836 23.428 34.984 1.00 72.31 219 GLU A N 1
ATOM 1677 C CA . GLU A 1 219 ? 30.133 23.984 34.627 1.00 72.31 219 GLU A CA 1
ATOM 1678 C C . GLU A 1 219 ? 30.445 23.659 33.161 1.00 72.31 219 GLU A C 1
ATOM 1680 O O . GLU A 1 219 ? 30.015 22.631 32.625 1.00 72.31 219 GLU A O 1
ATOM 1685 N N . ASP A 1 220 ? 31.215 24.529 32.508 1.00 66.62 220 ASP A N 1
ATOM 1686 C CA . ASP A 1 220 ? 31.545 24.421 31.083 1.00 66.62 220 ASP A CA 1
ATOM 1687 C C . ASP A 1 220 ? 32.055 23.019 30.703 1.00 66.62 220 ASP A C 1
ATOM 1689 O O . ASP A 1 220 ? 31.713 22.492 29.643 1.00 66.62 220 ASP A O 1
ATOM 1693 N N . ALA A 1 221 ? 32.797 22.358 31.599 1.00 69.19 221 ALA A N 1
ATOM 1694 C CA . ALA A 1 221 ? 33.284 20.992 31.416 1.00 69.19 221 ALA A CA 1
ATOM 1695 C C . ALA A 1 221 ? 32.153 19.953 31.263 1.00 69.19 221 ALA A C 1
ATOM 1697 O O . ALA A 1 221 ? 32.216 19.092 30.381 1.00 69.19 221 ALA A O 1
ATOM 1698 N N . GLU A 1 222 ? 31.091 20.051 32.064 1.00 69.00 222 GLU A N 1
ATOM 1699 C CA . GLU A 1 222 ? 29.934 19.150 31.989 1.00 69.00 222 GLU A CA 1
ATOM 1700 C C . GLU A 1 222 ? 29.073 19.430 30.752 1.00 69.00 222 GLU A C 1
ATOM 1702 O O . GLU A 1 222 ? 28.511 18.505 30.153 1.00 69.00 222 GLU A O 1
ATOM 1707 N N . ILE A 1 223 ? 28.986 20.698 30.334 1.00 66.81 223 ILE A N 1
ATOM 1708 C CA . ILE A 1 223 ? 28.305 21.095 29.095 1.00 66.81 223 ILE A CA 1
ATOM 1709 C C . ILE A 1 223 ? 29.017 20.475 27.890 1.00 66.81 223 ILE A C 1
ATOM 1711 O O . ILE A 1 223 ? 28.372 19.850 27.041 1.00 66.81 223 ILE A O 1
ATOM 1715 N N . ILE A 1 224 ? 30.346 20.591 27.837 1.00 67.38 224 ILE A N 1
ATOM 1716 C CA . ILE A 1 224 ? 31.178 20.024 26.770 1.00 67.38 224 ILE A CA 1
ATOM 1717 C C . ILE A 1 224 ? 31.040 18.498 26.736 1.00 67.38 224 ILE A C 1
ATOM 1719 O O . ILE A 1 224 ? 30.884 17.911 25.661 1.00 67.38 224 ILE A O 1
ATOM 1723 N N . GLU A 1 225 ? 31.038 17.836 27.893 1.00 70.00 225 GLU A N 1
ATOM 1724 C CA . GLU A 1 225 ? 30.888 16.383 27.957 1.00 70.00 225 GLU A CA 1
ATOM 1725 C C . GLU A 1 225 ? 29.503 15.918 27.481 1.00 70.00 225 GLU A C 1
ATOM 1727 O O . GLU A 1 225 ? 29.396 14.949 26.721 1.00 70.00 225 GLU A O 1
ATOM 1732 N N . LYS A 1 226 ? 28.434 16.632 27.854 1.00 69.25 226 LYS A N 1
ATOM 1733 C CA . LYS A 1 226 ? 27.079 16.348 27.357 1.00 69.25 226 LYS A CA 1
ATOM 1734 C C . LYS A 1 226 ? 26.967 16.558 25.848 1.00 69.25 226 LYS A C 1
ATOM 1736 O O . LYS A 1 226 ? 26.391 15.708 25.167 1.00 69.25 226 LYS A O 1
ATOM 1741 N N . MET A 1 227 ? 27.553 17.629 25.314 1.00 65.25 227 MET A N 1
ATOM 1742 C CA . MET A 1 227 ? 27.577 17.910 23.872 1.00 65.25 227 MET A CA 1
ATOM 1743 C C . MET A 1 227 ? 28.323 16.817 23.091 1.00 65.25 227 MET A C 1
ATOM 1745 O O . MET A 1 227 ? 27.832 16.340 22.067 1.00 65.25 227 MET A O 1
ATOM 1749 N N . ARG A 1 228 ? 29.447 16.315 23.626 1.00 64.50 228 ARG A N 1
ATOM 1750 C CA . ARG A 1 228 ? 30.228 15.205 23.040 1.00 64.50 228 ARG A CA 1
ATOM 1751 C C . ARG A 1 228 ? 29.475 13.869 22.981 1.00 64.50 228 ARG A C 1
ATOM 1753 O O . ARG A 1 228 ? 29.872 12.981 22.225 1.00 64.50 228 ARG A O 1
ATOM 1760 N N . ARG A 1 229 ? 28.400 13.697 23.757 1.00 62.97 229 ARG A N 1
ATOM 1761 C CA . ARG A 1 229 ? 27.569 12.477 23.775 1.00 62.97 229 ARG A CA 1
ATOM 1762 C C . ARG A 1 229 ? 26.401 12.518 22.776 1.00 62.97 229 ARG A C 1
ATOM 1764 O O . ARG A 1 229 ? 25.718 11.508 22.616 1.00 62.97 229 ARG A O 1
ATOM 1771 N N . TYR A 1 230 ? 26.156 13.642 22.097 1.00 71.88 230 TYR A N 1
ATOM 1772 C CA . TYR A 1 230 ? 24.999 13.808 21.211 1.00 71.88 230 TYR A CA 1
ATOM 1773 C C . TYR A 1 230 ? 25.236 13.296 19.775 1.00 71.88 230 TYR A C 1
ATOM 1775 O O . TYR A 1 230 ? 26.366 13.160 19.309 1.00 71.88 230 TYR A O 1
ATOM 1783 N N . LYS A 1 231 ? 24.141 13.018 19.049 1.00 44.50 231 LYS A N 1
ATOM 1784 C CA . LYS A 1 231 ? 24.078 12.257 17.776 1.00 44.50 231 LYS A CA 1
ATOM 1785 C C . LYS A 1 231 ? 24.926 12.779 16.594 1.00 44.50 231 LYS A C 1
ATOM 1787 O O . LYS A 1 231 ? 25.053 12.057 15.612 1.00 44.50 231 LYS A O 1
ATOM 1792 N N . ARG A 1 232 ? 25.519 13.977 16.673 1.00 55.59 232 ARG A N 1
ATOM 1793 C CA . ARG A 1 232 ? 26.478 14.531 15.687 1.00 55.59 232 ARG A CA 1
ATOM 1794 C C . ARG A 1 232 ? 27.867 14.754 16.299 1.00 55.59 232 ARG A C 1
ATOM 1796 O O . ARG A 1 232 ? 28.468 15.814 16.160 1.00 55.59 232 ARG A O 1
ATOM 1803 N N . LYS A 1 233 ? 28.368 13.744 17.013 1.00 55.97 233 LYS A N 1
ATOM 1804 C CA . LYS A 1 233 ? 29.644 13.789 17.744 1.00 55.97 233 LYS A CA 1
ATOM 1805 C C . LYS A 1 233 ? 30.843 14.211 16.878 1.00 55.97 233 LYS A C 1
ATOM 1807 O O . LYS A 1 233 ? 31.711 14.915 17.382 1.00 55.97 233 LYS A O 1
ATOM 1812 N N . ALA A 1 234 ? 30.896 13.804 15.607 1.00 56.47 234 ALA A N 1
ATOM 1813 C CA . ALA A 1 234 ? 32.031 14.102 14.726 1.00 56.47 234 ALA A CA 1
ATOM 1814 C C . ALA A 1 234 ? 32.159 15.605 14.412 1.00 56.47 234 ALA A C 1
ATOM 1816 O O . ALA A 1 234 ? 33.218 16.175 14.642 1.00 56.47 234 ALA A O 1
ATOM 1817 N N . GLU A 1 235 ? 31.061 16.254 14.009 1.00 58.09 235 GLU A N 1
ATOM 1818 C CA . GLU A 1 235 ? 31.041 17.685 13.657 1.00 58.09 235 GLU A CA 1
ATOM 1819 C C . GLU A 1 235 ? 31.384 18.582 14.858 1.00 58.09 235 GLU A C 1
ATOM 1821 O O . GLU A 1 235 ? 32.117 19.555 14.716 1.00 58.09 235 GLU A O 1
ATOM 1826 N N . PHE A 1 236 ? 30.898 18.246 16.062 1.00 61.72 236 PHE A N 1
ATOM 1827 C CA . PHE A 1 236 ? 31.196 19.030 17.267 1.00 61.72 236 PHE A CA 1
ATOM 1828 C C . PHE A 1 236 ? 32.644 18.857 17.745 1.00 61.72 236 PHE A C 1
ATOM 1830 O O . PHE A 1 236 ? 33.273 19.830 18.153 1.00 61.72 236 PHE A O 1
ATOM 1837 N N . THR A 1 237 ? 33.178 17.631 17.694 1.00 59.69 237 THR A N 1
ATOM 1838 C CA . THR A 1 237 ? 34.554 17.353 18.146 1.00 59.69 237 THR A CA 1
ATOM 1839 C C . THR A 1 237 ? 35.570 18.070 17.254 1.00 59.69 237 THR A C 1
ATOM 1841 O O . THR A 1 237 ? 36.485 18.708 17.763 1.00 59.69 237 THR A O 1
ATOM 1844 N N . GLU A 1 238 ? 35.364 18.040 15.934 1.00 62.81 238 GLU A N 1
ATOM 1845 C CA . GLU A 1 238 ? 36.256 18.684 14.964 1.00 62.81 238 GLU A CA 1
ATOM 1846 C C . GLU A 1 238 ? 36.260 20.214 15.104 1.00 62.81 238 GLU A C 1
ATOM 1848 O O . GLU A 1 238 ? 37.319 20.833 15.083 1.00 62.81 238 GLU A O 1
ATOM 1853 N N . LEU A 1 239 ? 35.098 20.834 15.335 1.00 61.34 239 LEU A N 1
ATOM 1854 C CA . LEU A 1 239 ? 35.008 22.290 15.482 1.00 61.34 239 LEU A CA 1
ATOM 1855 C C . LEU A 1 239 ? 35.555 22.786 16.829 1.00 61.34 239 LEU A C 1
ATOM 1857 O O . LEU A 1 239 ? 36.219 23.821 16.887 1.00 61.34 239 LEU A O 1
ATOM 1861 N N . PHE A 1 240 ? 35.267 22.064 17.916 1.00 63.31 240 PHE A N 1
ATOM 1862 C CA . PHE A 1 240 ? 35.625 22.493 19.267 1.00 63.31 240 PHE A CA 1
ATOM 1863 C C . PHE A 1 240 ? 37.118 22.295 19.554 1.00 63.31 240 PHE A C 1
ATOM 1865 O O . PHE A 1 240 ? 37.771 23.211 20.052 1.00 63.31 240 PHE A O 1
ATOM 1872 N N . ASP A 1 241 ? 37.684 21.141 19.191 1.00 66.00 241 ASP A N 1
ATOM 1873 C CA . ASP A 1 241 ? 39.088 20.846 19.486 1.00 66.00 241 ASP A CA 1
ATOM 1874 C C . ASP A 1 241 ? 40.034 21.691 18.607 1.00 66.00 241 ASP A C 1
ATOM 1876 O O . ASP A 1 241 ? 41.064 22.158 19.094 1.00 66.00 241 ASP A O 1
ATOM 1880 N N . VAL A 1 242 ? 39.655 21.993 17.355 1.00 61.94 242 VAL A N 1
ATOM 1881 C CA . VAL A 1 242 ? 40.403 22.928 16.491 1.00 61.94 242 VAL A CA 1
ATOM 1882 C C . VAL A 1 242 ? 40.344 24.357 17.037 1.00 61.94 242 VAL A C 1
ATOM 1884 O O . VAL A 1 242 ? 41.369 25.035 17.073 1.00 61.94 242 VAL A O 1
ATOM 1887 N N . ALA A 1 243 ? 39.183 24.816 17.517 1.00 57.91 243 ALA A N 1
ATOM 1888 C CA . ALA A 1 243 ? 39.050 26.152 18.098 1.00 57.91 243 ALA A CA 1
ATOM 1889 C C . ALA A 1 243 ? 39.914 26.328 19.362 1.00 57.91 243 ALA A C 1
ATOM 1891 O O . ALA A 1 243 ? 40.593 27.345 19.503 1.00 57.91 243 ALA A O 1
ATOM 1892 N N . VAL A 1 244 ? 39.959 25.325 20.247 1.00 64.00 244 VAL A N 1
ATOM 1893 C CA . VAL A 1 244 ? 40.822 25.347 21.443 1.00 64.00 244 VAL A CA 1
ATOM 1894 C C . VAL A 1 244 ? 42.308 25.356 21.060 1.00 64.00 244 VAL A C 1
ATOM 1896 O O . VAL A 1 244 ? 43.097 26.097 21.655 1.00 64.00 244 VAL 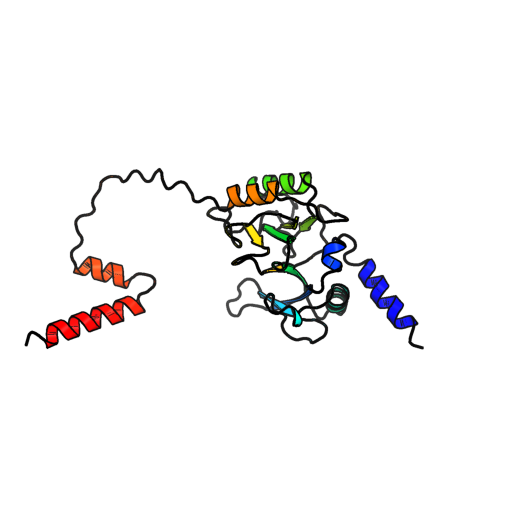A O 1
ATOM 1899 N N . LEU A 1 245 ? 42.702 24.586 20.041 1.00 57.19 245 LEU A N 1
ATOM 1900 C CA . LEU A 1 245 ? 44.090 24.533 19.575 1.00 57.19 245 LEU A CA 1
ATOM 1901 C C . LEU A 1 245 ? 44.553 25.869 18.969 1.00 57.19 245 LEU A C 1
ATOM 1903 O O . LEU A 1 245 ? 45.674 26.308 19.210 1.00 57.19 245 LEU A O 1
ATOM 1907 N N . VAL A 1 246 ? 43.680 26.548 18.219 1.00 56.31 246 VAL A N 1
ATOM 1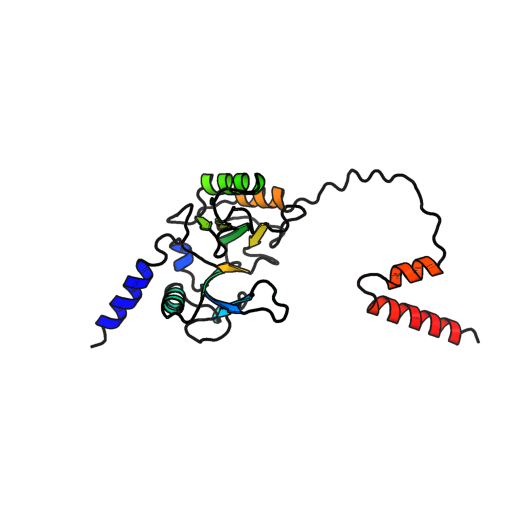908 C CA . VAL A 1 246 ? 43.976 27.861 17.621 1.00 56.31 246 VAL A CA 1
ATOM 1909 C C . VAL A 1 246 ? 44.089 28.945 18.696 1.00 56.31 246 VAL A C 1
ATOM 1911 O O . VAL A 1 246 ? 45.021 29.745 18.658 1.00 56.31 246 VAL A O 1
ATOM 1914 N N . ILE A 1 247 ? 43.195 28.952 19.689 1.00 57.25 247 ILE A N 1
ATOM 1915 C CA . ILE A 1 247 ? 43.208 29.961 20.761 1.00 57.25 247 ILE A CA 1
ATOM 1916 C C . ILE A 1 247 ? 44.479 29.833 21.614 1.00 57.25 247 ILE A C 1
ATOM 1918 O O . ILE A 1 247 ? 45.146 30.838 21.873 1.00 57.25 247 ILE A O 1
ATOM 1922 N N . THR A 1 248 ? 44.863 28.607 21.983 1.00 59.19 248 THR A N 1
ATOM 1923 C CA . THR A 1 248 ? 46.073 28.339 22.786 1.00 59.19 248 THR A CA 1
ATOM 1924 C C . THR A 1 248 ? 47.368 28.651 22.030 1.00 59.19 248 THR A C 1
ATOM 1926 O O . THR A 1 248 ? 48.302 29.189 22.619 1.00 59.19 248 THR A O 1
ATOM 1929 N N . ALA A 1 249 ? 47.412 28.423 20.712 1.00 55.00 249 ALA A N 1
ATOM 1930 C CA . ALA A 1 249 ? 48.566 28.769 19.878 1.00 55.00 249 ALA A CA 1
ATOM 1931 C C . ALA A 1 249 ? 48.759 30.287 19.684 1.00 55.00 249 ALA A C 1
ATOM 1933 O O . ALA A 1 249 ? 49.875 30.734 19.443 1.00 55.00 249 ALA A O 1
ATOM 1934 N N . THR A 1 250 ? 47.696 31.091 19.797 1.00 51.69 250 THR A N 1
ATOM 1935 C CA . THR A 1 250 ? 47.767 32.564 19.666 1.00 51.69 250 THR A CA 1
ATOM 1936 C C . THR A 1 250 ? 48.038 33.317 20.973 1.00 51.69 250 THR A C 1
ATOM 1938 O O . THR A 1 250 ? 48.196 34.535 20.948 1.00 51.69 250 THR A O 1
ATOM 1941 N N . THR A 1 251 ? 48.091 32.617 22.111 1.00 48.53 251 THR A N 1
ATOM 1942 C CA . THR A 1 251 ? 48.337 33.204 23.445 1.00 48.53 251 THR A CA 1
ATOM 1943 C C . THR A 1 251 ? 49.708 32.851 24.041 1.00 48.53 251 THR A C 1
ATOM 1945 O O . THR A 1 251 ? 49.916 33.063 25.235 1.00 48.53 251 THR A O 1
ATOM 1948 N N . THR A 1 252 ? 50.654 32.368 23.222 1.00 45.41 252 THR A N 1
ATOM 1949 C CA . THR A 1 252 ? 52.066 32.165 23.617 1.00 45.41 252 THR A CA 1
ATOM 1950 C C . THR A 1 252 ? 52.988 33.166 22.934 1.00 45.41 252 THR A C 1
ATOM 1952 O O . THR A 1 252 ? 52.755 33.443 21.736 1.00 45.41 252 THR A O 1
#

Secondary structure (DSSP, 8-state):
--STTHHHHHHHHHHTTTTS-HHHHTSS-EEEEEEEPPTTS-SPEEEEE-TTT-SBPBTTBGGG-B-HHHHHHHHHTTSSSEEEEEESSSSEEEEEETT-B-TTT--BSSHHHHHHHHHHHHHT-EEEE-TTSS-EEEEEE--S--S--EE-SGGGGGEEEE-SSTT--EEEEE---EEE--SSPPB-HHHHHHHHHHHHPPPPSTT-------PPPPPHHHHHHHHHTSTTHHHHHHHHHHHHHHHHHT--

Sequence (252 aa):
MAIILNKSLTCIASEAYANVPAELKAQARWCCYKNEPKPDGGKPSKVPFNPVTGKHARINAQETLCSFDEAVAGFASGRYDGINYGFGYDEFIGIDLDNVLDKATGEFICKEAEEIYNRFKTAGAYIEVSPSGSGLRIICKASSPLVKFGNGRGEFSKFEIYGNGDGGLHFLSITEDVLQAVDKLIDCTSEVNWFHETCFKKPDSSTRAWDGVMSPPLEDAEIIEKMRRYKRKAEFTELFDVAVLVITATTT

Foldseek 3Di:
DPPVVVVVLVVVLCPVLVLPAPVQQPDQFKWFWAFAADPVRDGTDGFTAHLVVRHGADLVDSVRGGGSSSRVVSVVVVVGDAMKGKAAPAQKKKKKQPQQADQVPRDGPDVVVVVLCVLLVVVQWWKAQAPVSRMIMTMAGEDDPDPDFAFFDDVRRRIGMAHHDPPRIDIGTDDSRTPGGDNDGYYPHVSVVVCCVVRHDDDPPPPPPVPPPDDPPDPPVVVLVVVCPDPPNPVSCVVPVVVVVVVVVVVD